Protein AF-V5GX76-F1 (afdb_monomer_lite)

InterPro domains:
  IPR058757 UFSP2, N-terminal MPN-like domain [PF26560] (1-102)

Organism: Anoplophora glabripennis (NCBI:txid217634)

Structure (mmCIF, N/CA/C/O backbone):
data_AF-V5GX76-F1
#
_entry.id   AF-V5GX76-F1
#
loop_
_atom_site.group_PDB
_atom_site.id
_atom_site.type_symbol
_atom_site.label_atom_id
_atom_site.label_alt_id
_atom_site.label_comp_id
_atom_site.label_asym_id
_atom_site.label_entity_id
_atom_site.label_seq_id
_atom_site.pdbx_PDB_ins_code
_atom_site.Cartn_x
_atom_site.Cartn_y
_atom_site.Cartn_z
_atom_site.occupancy
_atom_site.B_iso_or_equiv
_atom_site.auth_seq_id
_atom_site.auth_comp_id
_atom_site.auth_asym_id
_atom_site.auth_atom_id
_atom_site.pdbx_PDB_model_num
ATOM 1 N N . GLY A 1 1 ? 0.545 7.208 14.015 1.00 92.25 1 GLY A N 1
ATOM 2 C CA . GLY A 1 1 ? 1.221 6.281 13.096 1.00 92.25 1 GLY A CA 1
ATOM 3 C C . GLY A 1 1 ? 0.433 6.176 11.812 1.00 92.25 1 GLY A C 1
ATOM 4 O O . GLY A 1 1 ? -0.756 6.485 11.813 1.00 92.25 1 GLY A O 1
ATOM 5 N N . LYS A 1 2 ? 1.071 5.732 10.731 1.00 93.62 2 LYS A N 1
ATOM 6 C CA . LYS A 1 2 ? 0.472 5.577 9.399 1.00 93.62 2 LYS A CA 1
ATOM 7 C C . LYS A 1 2 ? 0.191 4.113 9.073 1.00 93.62 2 LYS A C 1
ATOM 9 O O . LYS A 1 2 ? 0.958 3.240 9.481 1.00 93.62 2 LYS A O 1
ATOM 14 N N . LEU A 1 3 ? -0.878 3.872 8.328 1.00 94.94 3 LEU A N 1
ATOM 15 C CA . LEU A 1 3 ? -1.250 2.576 7.772 1.00 94.94 3 LEU A CA 1
ATOM 16 C C . LEU A 1 3 ? -1.004 2.582 6.271 1.00 94.94 3 LEU A C 1
ATOM 18 O O . LEU A 1 3 ? -1.329 3.559 5.596 1.00 94.94 3 LEU A O 1
ATOM 22 N N . TYR A 1 4 ? -0.445 1.484 5.779 1.00 93.56 4 TYR A N 1
ATOM 23 C CA . TYR A 1 4 ? -0.220 1.261 4.362 1.00 93.56 4 TYR A CA 1
ATOM 24 C C . TYR A 1 4 ? -0.923 -0.011 3.920 1.00 93.56 4 TYR A C 1
ATOM 26 O O . TYR A 1 4 ? -0.853 -1.039 4.603 1.00 93.56 4 TYR A O 1
ATOM 34 N N . GLY A 1 5 ? -1.609 0.056 2.790 1.00 92.00 5 GLY A N 1
ATOM 35 C CA . GLY A 1 5 ? -2.419 -1.046 2.302 1.00 92.00 5 GLY A CA 1
ATOM 36 C C . GLY A 1 5 ? -2.992 -0.780 0.923 1.00 92.00 5 GLY A C 1
ATOM 37 O O . GLY A 1 5 ? -2.736 0.263 0.331 1.00 92.00 5 GLY A O 1
ATOM 38 N N . SER A 1 6 ? -3.782 -1.728 0.442 1.00 89.25 6 SER A N 1
ATOM 39 C CA . SER A 1 6 ? -4.485 -1.637 -0.834 1.00 89.25 6 SER A CA 1
ATOM 40 C C . SER A 1 6 ? -5.992 -1.758 -0.627 1.00 89.25 6 SER A C 1
ATOM 42 O O . SER A 1 6 ? -6.461 -2.317 0.373 1.00 89.25 6 SER A O 1
ATOM 44 N N . PHE A 1 7 ? -6.755 -1.212 -1.570 1.00 86.75 7 PHE A N 1
ATOM 45 C CA . PHE A 1 7 ? -8.202 -1.369 -1.633 1.00 86.75 7 PHE A CA 1
ATOM 46 C C . PHE A 1 7 ? -8.572 -2.114 -2.909 1.00 86.75 7 PHE A C 1
ATOM 48 O O . PHE A 1 7 ? -8.297 -1.639 -4.009 1.00 86.75 7 PHE A O 1
ATOM 55 N N . PHE A 1 8 ? -9.193 -3.278 -2.763 1.00 82.69 8 PHE A N 1
ATOM 56 C CA . PHE A 1 8 ? -9.611 -4.107 -3.888 1.00 82.69 8 PHE A CA 1
ATOM 57 C C . PHE A 1 8 ? -10.926 -4.809 -3.551 1.00 82.69 8 PHE A C 1
ATOM 59 O O . PHE A 1 8 ? -11.096 -5.280 -2.430 1.00 82.69 8 PHE A O 1
ATOM 66 N N . GLU A 1 9 ? -11.872 -4.837 -4.494 1.00 82.75 9 GLU A N 1
ATOM 67 C CA . GLU A 1 9 ? -13.189 -5.484 -4.334 1.00 82.75 9 GLU A CA 1
ATOM 68 C C . GLU A 1 9 ? -13.880 -5.178 -2.988 1.00 82.75 9 GLU A C 1
ATOM 70 O O . GLU A 1 9 ? -14.333 -6.065 -2.265 1.00 82.75 9 GLU A O 1
ATOM 75 N N . ASN A 1 10 ? -13.952 -3.892 -2.627 1.00 80.00 10 ASN A N 1
ATOM 76 C CA . ASN A 1 10 ? -14.539 -3.406 -1.370 1.00 80.00 10 ASN A CA 1
ATOM 77 C C . ASN A 1 10 ? -13.852 -3.895 -0.084 1.00 80.00 10 ASN A C 1
ATOM 79 O O . ASN A 1 10 ? -14.402 -3.739 1.008 1.00 80.00 10 ASN A O 1
ATOM 83 N N . THR A 1 11 ? -12.643 -4.435 -0.194 1.00 84.50 11 THR A N 1
ATOM 84 C CA . THR A 1 11 ? -11.846 -4.905 0.935 1.00 84.50 11 THR A CA 1
ATOM 85 C C . THR A 1 11 ? -10.591 -4.057 1.070 1.00 84.50 11 THR A C 1
ATOM 87 O O . THR A 1 11 ? -9.839 -3.865 0.115 1.00 84.50 11 THR A O 1
ATOM 90 N N . TYR A 1 12 ? -10.359 -3.549 2.280 1.00 88.75 12 TYR A N 1
ATOM 91 C CA . TYR A 1 12 ? -9.086 -2.942 2.643 1.00 88.75 12 TYR A CA 1
ATOM 92 C C . TYR A 1 12 ? -8.147 -3.995 3.211 1.00 88.75 12 TYR A C 1
ATOM 94 O O . TYR A 1 12 ? -8.434 -4.592 4.252 1.00 88.75 12 TYR A O 1
ATOM 102 N N . THR A 1 13 ? -6.988 -4.146 2.582 1.00 89.94 13 THR A N 1
ATOM 103 C CA . THR A 1 13 ? -5.917 -5.006 3.080 1.00 89.94 13 THR A CA 1
ATOM 104 C C . THR A 1 13 ? -4.803 -4.130 3.624 1.00 89.94 13 THR A C 1
ATOM 106 O O . THR A 1 13 ? -4.076 -3.484 2.873 1.00 89.94 13 THR A O 1
ATOM 109 N N . VAL A 1 14 ? -4.666 -4.093 4.950 1.00 91.75 14 VAL A N 1
ATOM 110 C CA . VAL A 1 14 ? -3.577 -3.373 5.622 1.00 91.75 14 VAL A CA 1
ATOM 111 C C . VAL A 1 14 ? -2.346 -4.273 5.662 1.00 91.75 14 VAL A C 1
ATOM 113 O O . VAL A 1 14 ? -2.369 -5.332 6.284 1.00 91.75 14 VAL A O 1
ATOM 116 N N . LEU A 1 15 ? -1.267 -3.837 5.016 1.00 90.12 15 LEU A N 1
ATOM 117 C CA . LEU A 1 15 ? -0.027 -4.604 4.851 1.00 90.12 15 LEU A CA 1
ATOM 118 C C . LEU A 1 15 ? 1.129 -4.046 5.685 1.00 90.12 15 LEU A C 1
ATOM 120 O O . LEU A 1 15 ? 2.123 -4.734 5.911 1.00 90.12 15 LEU A O 1
ATOM 124 N N . GLY A 1 16 ? 1.019 -2.796 6.134 1.00 90.19 16 GLY A N 1
ATOM 125 C CA . GLY A 1 16 ? 2.117 -2.104 6.786 1.00 90.19 16 GLY A CA 1
ATOM 126 C C . GLY A 1 16 ? 1.672 -1.088 7.825 1.00 90.19 16 GLY A C 1
ATOM 127 O O . GLY A 1 16 ? 0.667 -0.393 7.668 1.00 90.19 16 GLY A O 1
AT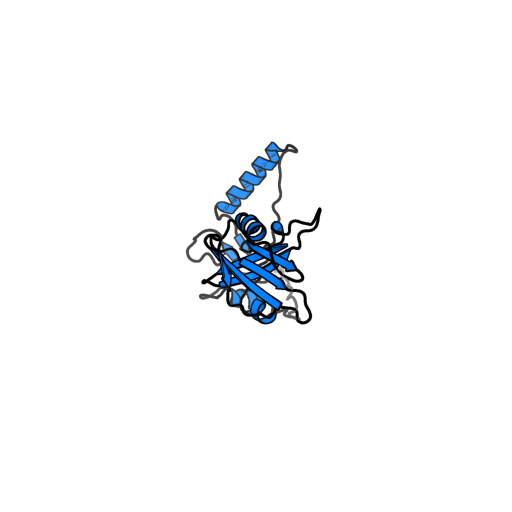OM 128 N N . LEU A 1 17 ? 2.474 -0.971 8.882 1.00 92.00 17 LEU A N 1
ATOM 129 C CA . LEU A 1 17 ? 2.345 0.052 9.913 1.00 92.00 17 LEU A CA 1
ATOM 130 C C . LEU A 1 17 ? 3.656 0.829 10.013 1.00 92.00 17 LEU A C 1
ATOM 132 O O . LEU A 1 17 ? 4.735 0.242 10.080 1.00 92.00 17 LEU A O 1
ATOM 136 N N . GLN A 1 18 ? 3.563 2.153 10.080 1.00 91.56 18 GLN A N 1
ATOM 137 C CA . GLN A 1 18 ? 4.701 3.022 10.365 1.00 91.56 18 GLN A CA 1
ATOM 138 C C . GLN A 1 18 ? 4.420 3.851 11.614 1.00 91.56 18 GLN A C 1
ATOM 140 O O . GLN A 1 18 ? 3.517 4.690 11.640 1.00 91.56 18 GLN A O 1
ATOM 145 N N . VAL A 1 19 ? 5.218 3.635 12.655 1.00 90.38 19 VAL A N 1
ATOM 146 C CA . VAL A 1 19 ? 5.217 4.502 13.835 1.00 90.38 19 VAL A CA 1
ATOM 147 C C . VAL A 1 19 ? 5.851 5.841 13.454 1.00 90.38 19 VAL A C 1
ATOM 149 O O . VAL A 1 19 ? 6.866 5.878 12.758 1.00 90.38 19 VAL A O 1
ATOM 152 N N . ASP A 1 20 ? 5.249 6.941 13.902 1.00 85.00 20 ASP A N 1
ATOM 153 C CA . ASP A 1 20 ? 5.818 8.271 13.703 1.00 85.00 20 ASP A CA 1
ATOM 154 C C . ASP A 1 20 ? 7.018 8.430 14.648 1.00 85.00 20 ASP A C 1
ATOM 156 O O . ASP A 1 20 ? 6.853 8.529 15.862 1.00 85.00 20 ASP A O 1
ATOM 160 N N . ILE A 1 21 ? 8.228 8.398 14.090 1.00 82.69 21 ILE A N 1
ATOM 161 C CA . ILE A 1 21 ? 9.496 8.574 14.809 1.00 82.69 21 ILE A CA 1
ATOM 162 C C . ILE A 1 21 ? 10.172 9.824 14.240 1.00 82.69 21 ILE A C 1
ATOM 164 O O . ILE A 1 21 ? 10.216 9.997 13.019 1.00 82.69 21 ILE A O 1
ATOM 168 N N . GLU A 1 22 ? 10.699 10.700 15.100 1.00 77.31 22 GLU A N 1
ATOM 169 C CA . GLU A 1 22 ? 11.500 11.849 14.658 1.00 77.31 22 GLU A CA 1
ATOM 170 C C . GLU A 1 22 ? 12.695 11.366 13.822 1.00 77.31 22 GLU A C 1
ATOM 172 O O . GLU A 1 22 ? 13.438 10.480 14.239 1.00 77.31 22 GLU A O 1
ATOM 177 N N . ASN A 1 23 ? 12.870 11.930 12.622 1.00 74.56 23 ASN A N 1
ATOM 178 C CA . ASN A 1 23 ? 13.850 11.478 11.619 1.00 74.56 23 ASN A CA 1
ATOM 179 C C . ASN A 1 23 ? 13.662 10.024 11.131 1.00 74.56 23 ASN A C 1
ATOM 181 O O . ASN A 1 23 ? 14.599 9.411 10.619 1.00 74.56 23 ASN A O 1
ATOM 185 N N . GLY A 1 24 ? 12.460 9.460 11.274 1.00 70.00 24 GLY A N 1
ATOM 186 C CA . GLY A 1 24 ? 12.126 8.137 10.757 1.00 70.00 24 GLY A CA 1
ATOM 187 C C . GLY A 1 24 ? 12.177 8.061 9.227 1.00 70.00 24 GLY A C 1
ATOM 188 O O . GLY A 1 24 ? 11.919 9.035 8.518 1.00 70.00 24 GLY A O 1
ATOM 189 N N . ILE A 1 25 ? 12.484 6.871 8.709 1.00 76.31 25 ILE A N 1
ATOM 190 C CA . ILE A 1 25 ? 12.489 6.602 7.267 1.00 76.31 25 ILE A CA 1
ATOM 191 C C . ILE A 1 25 ? 11.048 6.667 6.750 1.00 76.31 25 ILE A C 1
ATOM 193 O O . ILE A 1 25 ? 10.147 6.041 7.312 1.00 76.31 25 ILE A O 1
ATOM 197 N N . ASN A 1 26 ? 10.819 7.412 5.667 1.00 77.31 26 AS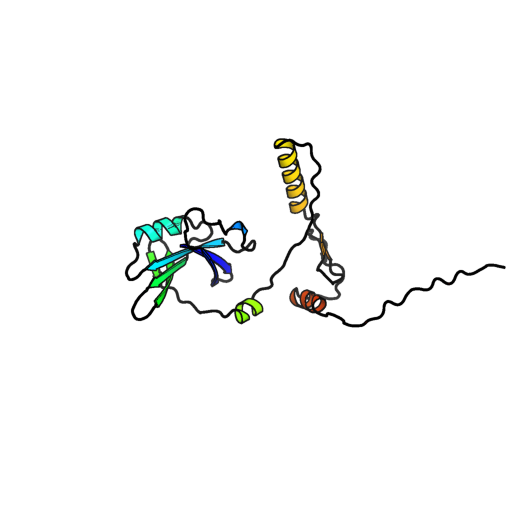N A N 1
ATOM 198 C CA . ASN A 1 26 ? 9.534 7.386 4.978 1.00 77.31 26 ASN A CA 1
ATOM 199 C C . ASN A 1 26 ? 9.405 6.069 4.202 1.00 77.31 26 ASN A C 1
ATOM 201 O O . ASN A 1 26 ? 10.106 5.868 3.212 1.00 77.31 26 ASN A O 1
ATOM 205 N N . LEU A 1 27 ? 8.522 5.179 4.664 1.00 79.56 27 LEU A N 1
ATOM 206 C CA . LEU A 1 27 ? 8.351 3.853 4.073 1.00 79.56 27 LEU A CA 1
ATOM 207 C C . LEU A 1 27 ? 7.514 3.859 2.792 1.00 79.56 27 LEU A C 1
ATOM 209 O O . LEU A 1 27 ? 7.453 2.823 2.141 1.00 79.56 27 LEU A O 1
ATOM 213 N N . VAL A 1 28 ? 6.908 4.987 2.398 1.00 75.88 28 VAL A N 1
ATOM 214 C CA . VAL A 1 28 ? 6.015 5.040 1.224 1.00 75.88 28 VAL A CA 1
ATOM 215 C C . VAL A 1 28 ? 6.686 4.516 -0.052 1.00 75.88 28 VAL A C 1
ATOM 217 O O . VAL A 1 28 ? 6.063 3.811 -0.829 1.00 75.88 28 VAL A O 1
ATOM 220 N N . TYR A 1 29 ? 7.987 4.768 -0.228 1.00 77.88 29 TYR A N 1
ATOM 221 C CA . TYR A 1 29 ? 8.748 4.315 -1.400 1.00 77.88 29 TYR A CA 1
ATOM 222 C C . TYR A 1 29 ? 9.313 2.894 -1.269 1.00 77.88 29 TYR A C 1
ATOM 224 O O . TYR A 1 29 ? 9.957 2.398 -2.191 1.00 77.88 29 TYR A O 1
ATOM 232 N N . SER A 1 30 ? 9.118 2.255 -0.115 1.00 83.31 30 SER A N 1
ATOM 233 C CA . SER A 1 30 ? 9.545 0.879 0.149 1.00 83.31 30 SER A CA 1
ATOM 234 C C . SER A 1 30 ? 8.439 -0.135 -0.132 1.00 83.31 30 SER A C 1
ATOM 236 O O . SER A 1 30 ? 8.717 -1.335 -0.158 1.00 83.31 30 SER A O 1
ATOM 238 N N . TYR A 1 31 ? 7.199 0.326 -0.308 1.00 84.62 31 TYR A N 1
ATOM 239 C CA . TYR A 1 31 ? 6.062 -0.534 -0.592 1.00 84.62 31 TYR A CA 1
ATOM 240 C C . TYR A 1 31 ? 5.870 -0.769 -2.103 1.00 84.62 31 TYR A C 1
ATOM 242 O O . TYR A 1 31 ? 6.368 0.006 -2.924 1.00 84.62 31 TYR A O 1
ATOM 250 N N . PRO A 1 32 ? 5.177 -1.858 -2.493 1.00 82.31 32 PRO A N 1
ATOM 251 C CA . PRO A 1 32 ? 4.763 -2.088 -3.876 1.00 82.31 32 PRO A CA 1
ATOM 252 C C . PRO A 1 32 ? 3.890 -0.953 -4.436 1.00 82.31 32 PRO A C 1
ATOM 254 O O . PRO A 1 32 ? 3.275 -0.211 -3.681 1.00 82.31 32 PRO A O 1
ATOM 257 N N . ALA A 1 33 ? 3.788 -0.869 -5.766 1.00 76.94 33 ALA A N 1
ATOM 258 C CA . ALA A 1 33 ? 3.134 0.235 -6.482 1.00 76.94 33 ALA A CA 1
ATOM 259 C C . ALA A 1 33 ? 1.628 0.434 -6.191 1.00 76.94 33 ALA A C 1
ATOM 261 O O . ALA A 1 33 ? 1.105 1.485 -6.528 1.00 76.94 33 ALA A O 1
ATOM 262 N N . GLU A 1 34 ? 0.965 -0.545 -5.570 1.00 82.19 34 GLU A N 1
ATOM 263 C CA . GLU A 1 34 ? -0.474 -0.535 -5.232 1.00 82.19 34 GLU A CA 1
ATOM 264 C C . GLU A 1 34 ? -0.725 -0.406 -3.718 1.00 82.19 34 GLU A C 1
ATOM 266 O O . GLU A 1 34 ? -1.822 -0.662 -3.221 1.00 82.19 34 GLU A O 1
ATOM 271 N N . VAL A 1 35 ? 0.329 -0.132 -2.947 1.00 88.81 35 VAL A N 1
ATOM 272 C CA . VAL A 1 35 ? 0.255 -0.039 -1.493 1.00 88.81 35 VAL A CA 1
ATOM 273 C C . VAL A 1 35 ? 0.435 1.413 -1.094 1.00 88.81 35 VAL A C 1
ATOM 275 O O . VAL A 1 35 ? 1.539 1.958 -1.099 1.00 88.81 35 VAL A O 1
ATOM 278 N N . ASP A 1 36 ? -0.676 2.010 -0.695 1.00 90.88 36 ASP A N 1
ATOM 279 C CA . ASP A 1 36 ? -0.788 3.431 -0.431 1.00 90.88 36 ASP A CA 1
ATOM 280 C C . ASP A 1 36 ? -0.986 3.725 1.048 1.00 90.88 36 ASP A C 1
ATOM 282 O O . ASP A 1 36 ? -1.402 2.876 1.839 1.00 90.88 36 ASP A O 1
ATOM 286 N N . PHE A 1 37 ? -0.712 4.973 1.427 1.00 92.31 37 PHE A N 1
ATOM 287 C CA . PHE A 1 37 ? -1.095 5.492 2.733 1.00 92.31 37 PHE A CA 1
ATOM 288 C C . PHE A 1 37 ? -2.625 5.539 2.829 1.00 92.31 37 PHE A C 1
ATOM 290 O O . PHE A 1 37 ? -3.245 6.435 2.268 1.00 92.31 37 PHE A O 1
ATOM 297 N N . CYS A 1 38 ? -3.228 4.581 3.534 1.00 93.81 38 CYS A N 1
ATOM 298 C CA . CYS A 1 38 ? -4.677 4.340 3.522 1.00 93.81 38 CYS A CA 1
ATOM 299 C C . CYS A 1 38 ? -5.381 4.678 4.846 1.00 93.81 38 CYS A C 1
ATOM 301 O O . CYS A 1 38 ? -6.596 4.519 4.982 1.00 93.81 38 CYS A O 1
ATOM 303 N N . GLY A 1 39 ? -4.632 5.119 5.855 1.00 95.19 39 GLY A N 1
ATOM 304 C CA . GLY A 1 39 ? -5.200 5.361 7.170 1.00 95.19 39 GLY A CA 1
ATOM 305 C C . GLY A 1 39 ? -4.167 5.647 8.241 1.00 95.19 39 GLY A C 1
ATOM 306 O O . GLY A 1 39 ? -2.966 5.693 7.992 1.00 95.19 39 GLY A O 1
ATOM 307 N N . VAL A 1 40 ? -4.627 5.804 9.473 1.00 95.75 40 VAL A N 1
ATOM 308 C CA . VAL A 1 40 ? -3.771 6.077 10.628 1.00 95.75 40 VAL A CA 1
ATOM 309 C C . VAL A 1 40 ? -4.054 5.101 11.753 1.00 95.75 40 VAL A C 1
ATOM 311 O O . VAL A 1 40 ? -5.121 4.497 11.844 1.00 95.75 40 VAL A O 1
ATOM 314 N N . PHE A 1 41 ? -3.089 4.965 12.650 1.00 95.56 41 PHE A N 1
ATOM 315 C CA . PHE A 1 41 ? -3.298 4.242 13.891 1.00 95.56 41 PHE A CA 1
ATOM 316 C C . PHE A 1 41 ? -2.790 5.021 15.093 1.00 95.56 41 PHE A C 1
ATOM 318 O O . PHE A 1 41 ? -1.836 5.810 15.004 1.00 95.56 41 PHE A O 1
ATOM 325 N N . GLN A 1 42 ? -3.422 4.748 16.228 1.00 94.69 42 GLN A N 1
ATOM 326 C CA . GLN A 1 42 ? -3.022 5.252 17.530 1.00 94.69 42 GLN A CA 1
ATOM 327 C C . GLN A 1 42 ? -2.964 4.103 18.534 1.00 94.69 42 GLN A C 1
ATOM 329 O O . GLN A 1 42 ? -3.841 3.243 18.571 1.00 94.69 42 GLN A O 1
ATOM 334 N N . ILE A 1 43 ? -1.921 4.135 19.358 1.00 92.88 43 ILE A N 1
ATOM 335 C CA . ILE A 1 43 ? -1.745 3.267 20.518 1.00 92.88 43 ILE A CA 1
ATOM 336 C C . ILE A 1 43 ? -1.866 4.161 21.755 1.00 92.88 43 ILE A C 1
ATOM 338 O O . ILE A 1 43 ? -1.175 5.178 21.831 1.00 92.88 43 ILE A O 1
ATOM 342 N N . SER A 1 44 ? -2.759 3.836 22.689 1.00 91.25 44 SER A N 1
ATOM 343 C CA . SER A 1 44 ? -2.963 4.605 23.928 1.00 91.25 44 SER A CA 1
ATOM 344 C C . SER A 1 44 ? -3.633 3.743 24.994 1.00 91.25 44 SER A C 1
ATOM 346 O O . SER A 1 44 ? -4.278 2.756 24.675 1.00 91.25 44 SER A O 1
ATOM 348 N N . ASP A 1 45 ? -3.487 4.121 26.257 1.00 87.56 45 ASP A N 1
ATOM 349 C CA . ASP A 1 45 ? -4.097 3.517 27.444 1.00 87.56 45 ASP A CA 1
ATOM 350 C C . ASP A 1 45 ? -5.549 3.955 27.724 1.00 87.56 45 ASP A C 1
ATOM 352 O O . ASP A 1 45 ? -6.071 3.718 28.813 1.00 87.56 45 ASP A O 1
ATOM 356 N N . GLY A 1 46 ? -6.220 4.613 26.772 1.00 83.06 46 GLY A N 1
ATOM 357 C CA . GLY A 1 46 ? -7.585 5.086 26.994 1.00 83.06 46 GLY A CA 1
ATOM 358 C C . GLY A 1 46 ? -8.276 5.662 25.764 1.00 83.06 46 GLY A C 1
ATOM 359 O O . GLY A 1 46 ? -8.571 4.954 24.812 1.00 83.06 46 GLY A O 1
ATOM 360 N N . THR A 1 47 ? -8.620 6.950 25.806 1.00 85.62 47 THR A N 1
ATOM 361 C CA . THR A 1 47 ? -9.361 7.613 24.718 1.00 85.62 47 THR A CA 1
ATOM 362 C C . THR A 1 47 ? -8.423 8.177 23.653 1.00 85.62 47 THR A C 1
ATOM 364 O O . THR A 1 47 ? -7.246 8.434 23.902 1.00 85.62 47 THR A O 1
ATOM 367 N N . PHE A 1 48 ? -8.947 8.400 22.452 1.00 88.44 48 PHE A N 1
ATOM 368 C CA . PHE A 1 48 ? -8.251 9.127 21.396 1.00 88.44 48 PHE A CA 1
ATOM 369 C C . PHE A 1 48 ? -8.898 10.497 21.175 1.00 88.44 48 PHE A C 1
ATOM 371 O O . PHE A 1 48 ? -10.102 10.678 21.359 1.00 88.44 48 PHE A O 1
ATOM 378 N N . ASP A 1 49 ? -8.087 11.469 20.763 1.00 89.31 49 ASP A N 1
ATOM 379 C CA . ASP A 1 49 ? -8.572 12.795 20.389 1.00 89.31 49 ASP A CA 1
ATOM 380 C C . ASP A 1 49 ? -9.166 12.730 18.980 1.00 89.31 49 ASP A C 1
ATOM 382 O O . ASP A 1 49 ? -8.440 12.657 17.986 1.00 89.31 49 ASP A O 1
ATOM 386 N N . HIS A 1 50 ? -10.496 12.770 18.907 1.00 88.69 50 HIS A N 1
ATOM 387 C CA . HIS A 1 50 ? -11.234 12.715 17.651 1.00 88.69 50 HIS A CA 1
ATOM 388 C C . HIS A 1 50 ? -10.742 13.760 16.647 1.00 88.69 50 HIS A C 1
ATOM 390 O O . HIS A 1 50 ? -10.544 13.433 15.482 1.00 88.69 50 HIS A O 1
ATOM 396 N N . LYS A 1 51 ? -10.502 15.004 17.077 1.00 88.56 51 LYS A N 1
ATOM 397 C CA . LYS A 1 51 ? -10.094 16.079 16.167 1.00 88.56 51 LYS A CA 1
ATOM 398 C C . LYS A 1 51 ? -8.721 15.786 15.571 1.00 88.56 51 LYS A C 1
ATOM 400 O O . LYS A 1 51 ? -8.539 15.899 14.362 1.00 88.56 51 LYS A O 1
ATOM 405 N N . LYS A 1 52 ? -7.780 15.339 16.402 1.00 89.94 52 LYS A N 1
ATOM 406 C CA . LYS A 1 52 ? -6.429 14.975 15.958 1.00 89.94 52 LYS A CA 1
ATOM 407 C C . LYS A 1 52 ? -6.434 13.789 14.989 1.00 89.94 52 LYS A C 1
ATOM 409 O O . LYS A 1 52 ? -5.648 13.776 14.039 1.00 89.94 52 LYS A O 1
ATOM 414 N N . ILE A 1 53 ? -7.301 12.799 15.219 1.00 91.44 53 ILE A N 1
ATOM 415 C CA . ILE A 1 53 ? -7.477 11.669 14.299 1.00 91.44 53 ILE A CA 1
ATOM 416 C C . ILE A 1 53 ? -8.028 12.161 12.963 1.00 91.44 53 ILE A C 1
ATOM 418 O O . ILE A 1 53 ? -7.402 11.892 11.940 1.00 91.44 53 ILE A O 1
ATOM 422 N N . THR A 1 54 ? -9.114 12.938 12.976 1.00 88.56 54 THR A N 1
ATOM 423 C CA . THR A 1 54 ? -9.728 13.516 11.772 1.00 88.56 54 THR A CA 1
ATOM 424 C C . THR A 1 54 ? -8.726 14.351 10.961 1.00 88.56 54 THR A C 1
ATOM 426 O O . THR A 1 54 ? -8.551 14.136 9.766 1.00 88.56 54 THR A O 1
ATOM 429 N N . GLU A 1 55 ? -7.959 15.229 11.612 1.00 90.56 55 GLU A N 1
ATOM 430 C CA . GLU A 1 55 ? -6.891 16.009 10.963 1.00 90.56 55 GLU A CA 1
ATOM 431 C C . GLU A 1 55 ? -5.775 15.136 10.367 1.00 90.56 55 GLU A C 1
ATOM 433 O O . GLU A 1 55 ? -5.150 15.504 9.371 1.00 90.56 55 GLU A O 1
ATOM 438 N N . SER A 1 56 ? -5.488 13.987 10.983 1.00 90.75 56 SER A N 1
ATOM 439 C CA . SER A 1 56 ? -4.451 13.073 10.500 1.00 90.75 56 SER A CA 1
ATOM 440 C C . SER A 1 56 ? -4.924 12.251 9.305 1.00 90.75 56 SER A C 1
ATOM 442 O O . SER A 1 56 ? -4.136 12.041 8.384 1.00 90.75 56 SER A O 1
ATOM 444 N N . VAL A 1 57 ? -6.188 11.815 9.297 1.00 91.69 57 VAL A N 1
ATOM 445 C CA . VAL A 1 57 ? -6.763 11.077 8.164 1.00 91.69 57 VAL A CA 1
ATOM 446 C C . VAL A 1 57 ? -7.056 11.968 6.962 1.00 91.69 57 VAL A C 1
ATOM 448 O O . VAL A 1 57 ? -6.988 11.474 5.851 1.00 91.69 57 VAL A O 1
ATOM 451 N N . HIS A 1 58 ? -7.250 13.280 7.132 1.00 89.00 58 HIS A N 1
ATOM 452 C CA . HIS A 1 58 ? -7.334 14.224 6.003 1.00 89.00 58 HIS A CA 1
ATOM 453 C C . HIS A 1 58 ? -6.054 14.325 5.160 1.00 89.00 58 HIS A C 1
ATOM 455 O O . HIS A 1 58 ? -6.040 15.011 4.146 1.00 89.00 58 HIS A O 1
ATOM 461 N N . LYS A 1 59 ? -4.966 13.673 5.580 1.00 89.06 59 LYS A N 1
ATOM 462 C CA . LYS A 1 59 ? -3.734 13.538 4.791 1.00 89.06 59 LYS A CA 1
ATOM 463 C C . LYS A 1 59 ? -3.747 12.296 3.887 1.00 89.06 59 LYS A C 1
ATOM 465 O O . LYS A 1 59 ? -2.745 12.031 3.229 1.00 89.06 59 LYS A O 1
ATOM 470 N N . VAL A 1 60 ? -4.794 11.474 3.968 1.00 91.06 60 VAL A N 1
ATOM 471 C CA . VAL A 1 60 ? -4.994 10.277 3.146 1.00 91.06 60 VAL A CA 1
ATOM 472 C C . VAL A 1 60 ? -5.736 10.707 1.888 1.00 91.06 60 VAL A C 1
ATOM 474 O O . VAL A 1 60 ? -6.917 11.024 1.952 1.00 91.06 60 VAL A O 1
ATOM 477 N N . ASP A 1 61 ? -5.039 10.699 0.753 1.00 85.56 61 ASP A N 1
ATOM 478 C CA . ASP A 1 61 ? -5.581 11.210 -0.516 1.00 85.56 61 ASP A CA 1
ATOM 479 C C . ASP A 1 61 ? -6.151 10.105 -1.424 1.00 85.56 61 ASP A C 1
ATOM 481 O O . ASP A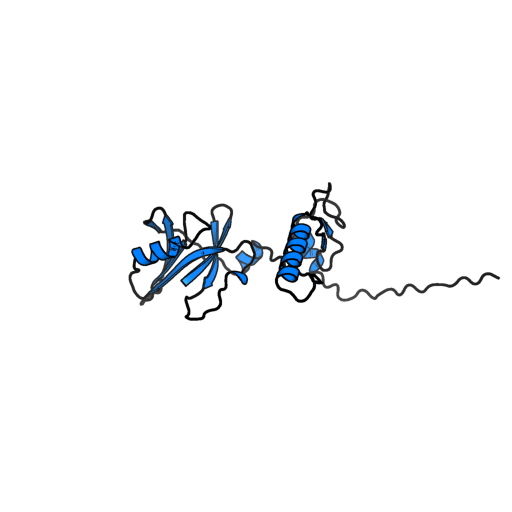 1 61 ? -6.739 10.386 -2.464 1.00 85.56 61 ASP A O 1
ATOM 485 N N . VAL A 1 62 ? -5.960 8.834 -1.057 1.00 84.06 62 VAL A N 1
ATOM 486 C CA . VAL A 1 62 ? -6.296 7.677 -1.909 1.00 84.06 62 VAL A CA 1
ATOM 487 C C . VAL A 1 62 ? -7.707 7.129 -1.688 1.00 84.06 62 VAL A C 1
ATOM 489 O O . VAL A 1 62 ? -8.144 6.244 -2.418 1.00 84.06 62 VAL A O 1
ATOM 492 N N . THR A 1 63 ? -8.423 7.608 -0.668 1.00 85.50 63 THR A N 1
ATOM 493 C CA . THR A 1 63 ? -9.782 7.155 -0.347 1.00 85.50 63 THR A CA 1
ATOM 494 C C . THR A 1 63 ? -10.583 8.214 0.405 1.00 85.50 63 THR A C 1
ATOM 496 O O . THR A 1 63 ? -10.042 8.918 1.254 1.00 85.50 63 THR A O 1
ATOM 499 N N . ASP A 1 64 ? -11.893 8.244 0.157 1.00 87.19 64 ASP A N 1
ATOM 500 C CA . ASP A 1 64 ? -12.866 9.040 0.915 1.00 87.19 64 ASP A CA 1
ATOM 501 C C . ASP A 1 64 ? -13.178 8.452 2.304 1.00 87.19 64 ASP A C 1
ATOM 503 O O . ASP A 1 64 ? -13.741 9.140 3.155 1.00 87.19 64 ASP A O 1
ATOM 507 N N . ASN A 1 65 ? -12.805 7.187 2.548 1.00 90.94 65 ASN A N 1
ATOM 508 C CA . ASN A 1 65 ? -13.062 6.472 3.802 1.00 90.94 65 ASN A CA 1
ATOM 509 C C . ASN A 1 65 ? -11.757 5.935 4.428 1.00 90.94 65 ASN A C 1
ATOM 511 O O . ASN A 1 65 ? -11.533 4.719 4.433 1.00 90.94 65 ASN A O 1
ATOM 515 N N . PRO A 1 66 ? -10.859 6.797 4.940 1.00 94.50 66 PRO A N 1
ATOM 516 C CA . PRO A 1 66 ? -9.614 6.351 5.550 1.00 94.50 66 PRO A CA 1
ATOM 517 C C . PRO A 1 66 ? -9.828 5.428 6.750 1.00 94.50 66 PRO A C 1
ATOM 519 O O . PRO A 1 66 ? -10.770 5.582 7.535 1.00 94.50 66 PRO A O 1
ATOM 522 N N . ILE A 1 67 ? -8.888 4.507 6.947 1.00 95.62 67 ILE A N 1
ATOM 523 C CA . ILE A 1 67 ? -8.926 3.569 8.070 1.00 95.62 67 ILE A CA 1
ATOM 524 C C . ILE A 1 67 ? -8.351 4.231 9.324 1.00 95.62 67 ILE A C 1
ATOM 526 O O . ILE A 1 67 ? -7.290 4.857 9.293 1.00 95.62 67 ILE A O 1
ATOM 530 N N . PHE A 1 68 ? -9.005 4.022 10.461 1.00 96.31 68 PHE A N 1
ATOM 531 C CA . PHE A 1 68 ? -8.461 4.322 11.776 1.00 96.31 68 PHE A CA 1
ATOM 532 C C . PHE A 1 68 ? -8.395 3.063 12.645 1.00 96.31 68 PHE A C 1
ATOM 534 O O . PHE A 1 68 ? -9.422 2.517 13.059 1.00 96.31 68 PHE A O 1
ATOM 541 N N . ILE A 1 69 ? -7.174 2.626 12.961 1.00 96.00 69 ILE A N 1
ATOM 542 C CA . ILE A 1 69 ? -6.936 1.538 13.916 1.00 96.00 69 ILE A CA 1
ATOM 543 C C . ILE A 1 69 ? -6.597 2.128 15.284 1.00 96.00 69 ILE A C 1
ATOM 545 O O . ILE A 1 69 ? -5.611 2.850 15.445 1.00 96.00 69 ILE A O 1
ATOM 549 N N . PHE A 1 70 ? -7.385 1.769 16.291 1.00 95.31 70 PHE A N 1
ATOM 550 C CA . PHE A 1 70 ? -7.109 2.119 17.675 1.00 95.31 70 PHE A CA 1
ATOM 551 C C . PHE A 1 70 ? -6.719 0.879 18.475 1.00 95.31 70 PHE A C 1
ATOM 553 O O . PHE A 1 70 ? -7.502 -0.071 18.583 1.00 95.31 70 PHE A O 1
ATOM 560 N N . TYR A 1 71 ? -5.502 0.904 19.015 1.00 94.12 71 TYR A N 1
ATOM 561 C CA . TYR A 1 71 ? -4.975 -0.109 19.920 1.00 94.12 71 TYR A CA 1
ATOM 562 C C . TYR A 1 71 ? -5.008 0.435 21.351 1.00 94.12 71 TYR A C 1
ATOM 564 O O . TYR A 1 71 ? -4.216 1.307 21.720 1.00 94.12 71 TYR A O 1
ATOM 572 N N . GLU A 1 72 ? -5.928 -0.094 22.146 1.00 94.06 72 GLU A N 1
ATOM 573 C CA . GLU A 1 72 ? -6.116 0.257 23.549 1.00 94.06 72 GLU A CA 1
ATOM 574 C C . GLU A 1 72 ? -5.216 -0.623 24.429 1.00 94.06 72 GLU A C 1
ATOM 576 O O . GLU A 1 72 ? -5.318 -1.855 24.408 1.00 94.06 72 GLU A O 1
ATOM 581 N N . LEU A 1 73 ? -4.317 0.014 25.181 1.00 92.12 73 LEU A N 1
ATOM 582 C CA . LEU A 1 73 ? -3.459 -0.613 26.183 1.00 92.12 73 LEU A CA 1
ATOM 583 C C . LEU A 1 73 ? -4.213 -0.700 27.512 1.00 92.12 73 LEU A C 1
ATOM 585 O O . LEU A 1 73 ? -4.716 0.297 28.017 1.00 92.12 73 LEU A O 1
ATOM 589 N N . GLY A 1 74 ? -4.261 -1.882 28.118 1.00 86.69 74 GLY A N 1
ATOM 590 C CA . GLY A 1 74 ? -4.956 -2.064 29.390 1.00 86.69 74 GLY A CA 1
ATOM 591 C C . GLY A 1 74 ? -4.674 -3.419 30.022 1.00 86.69 74 GLY A C 1
ATOM 592 O O . GLY A 1 74 ? -3.726 -4.109 29.652 1.00 86.69 74 GLY A O 1
ATOM 593 N N . SER A 1 75 ? -5.520 -3.829 30.971 1.00 82.38 75 SER A N 1
ATOM 594 C CA . SER A 1 75 ? -5.469 -5.187 31.539 1.00 82.38 75 SER A CA 1
ATOM 595 C C . SER A 1 75 ? -5.761 -6.265 30.488 1.00 82.38 75 SER A C 1
ATOM 597 O O . SER A 1 75 ? -5.249 -7.379 30.584 1.00 82.38 75 SER A O 1
ATOM 599 N N . GLN A 1 76 ? -6.548 -5.918 29.467 1.00 85.75 76 GLN A N 1
ATOM 600 C CA . GLN A 1 76 ? -6.701 -6.668 28.228 1.00 85.75 76 GLN A CA 1
ATOM 601 C C . GLN A 1 76 ? -6.519 -5.705 27.061 1.00 85.75 76 GLN A C 1
ATOM 603 O O . GLN A 1 76 ? -7.280 -4.751 26.916 1.00 85.75 76 GLN A O 1
ATOM 608 N N . ASN A 1 77 ? -5.507 -5.957 26.235 1.00 91.12 77 ASN A N 1
ATOM 609 C CA . ASN A 1 77 ? -5.282 -5.158 25.040 1.00 91.12 77 ASN A CA 1
ATOM 610 C C . ASN A 1 77 ? -6.422 -5.374 24.043 1.00 91.12 77 ASN A C 1
ATOM 612 O O . ASN A 1 77 ? -6.857 -6.510 23.828 1.00 91.12 77 ASN A O 1
ATOM 616 N N . LYS A 1 78 ? -6.875 -4.295 23.406 1.00 91.62 78 LYS A N 1
ATOM 617 C CA . LYS A 1 78 ? -7.994 -4.342 22.465 1.00 91.62 78 LYS A CA 1
ATOM 618 C C . LYS A 1 78 ? -7.674 -3.576 21.195 1.00 91.62 78 LYS A C 1
ATOM 620 O O . LYS A 1 78 ? -7.197 -2.449 21.235 1.00 91.62 78 LYS A O 1
ATOM 625 N N . ILE A 1 79 ? -8.005 -4.186 20.063 1.00 93.25 79 ILE A N 1
ATOM 626 C CA . ILE A 1 79 ? -7.934 -3.552 18.750 1.00 93.25 79 ILE A CA 1
ATOM 627 C C . ILE A 1 79 ? -9.349 -3.196 18.312 1.00 93.25 79 ILE A C 1
ATOM 629 O O . ILE A 1 79 ? -10.272 -4.010 18.400 1.00 93.25 79 ILE A O 1
ATOM 633 N N . SER A 1 80 ? -9.516 -1.976 17.820 1.00 94.00 80 SER A N 1
ATOM 634 C CA . SER A 1 80 ? -10.706 -1.564 17.087 1.00 94.00 80 SER A CA 1
ATOM 635 C C . SER A 1 80 ? -10.300 -0.979 15.745 1.00 94.00 80 SER A C 1
ATOM 637 O O . SER A 1 80 ? -9.359 -0.194 15.656 1.00 94.00 80 SER A O 1
ATOM 639 N N . VAL A 1 81 ? -11.010 -1.400 14.706 1.00 95.38 81 VAL A N 1
ATOM 640 C CA . VAL A 1 81 ? -10.846 -0.903 13.344 1.00 95.38 81 VAL A CA 1
ATOM 641 C C . VAL A 1 81 ? -12.068 -0.060 13.034 1.00 95.38 81 VAL A C 1
ATOM 643 O O . VAL A 1 81 ? -13.194 -0.457 13.338 1.00 95.38 81 VAL A O 1
ATOM 646 N N . ASN A 1 82 ? -11.842 1.120 12.480 1.00 95.19 82 ASN A N 1
ATOM 647 C CA . ASN A 1 82 ? -12.882 2.085 12.178 1.00 95.19 82 ASN A CA 1
ATOM 648 C C . ASN A 1 82 ? -12.639 2.673 10.787 1.00 95.19 82 ASN A C 1
ATOM 650 O O . ASN A 1 82 ? -11.494 2.755 10.344 1.00 95.19 82 ASN A O 1
ATOM 654 N N . LEU A 1 83 ? -13.707 3.103 10.129 1.00 94.06 83 LEU A N 1
ATOM 655 C CA . LEU A 1 83 ? -13.657 3.953 8.947 1.00 94.06 83 LEU A CA 1
ATOM 656 C C . LEU A 1 83 ? -13.975 5.381 9.373 1.00 94.06 83 LEU A C 1
ATOM 658 O O . LEU A 1 83 ? -14.863 5.600 10.201 1.00 94.06 83 LEU A O 1
ATOM 662 N N . VAL A 1 84 ? -13.246 6.345 8.823 1.00 93.81 84 VAL A N 1
ATOM 663 C CA . VAL A 1 84 ? -13.544 7.760 9.030 1.00 93.81 84 VAL A CA 1
ATOM 664 C C . VAL A 1 84 ? -14.270 8.283 7.801 1.00 93.81 84 VAL A C 1
ATOM 666 O O . VAL A 1 84 ? -13.667 8.406 6.745 1.00 93.81 84 VAL A O 1
ATOM 669 N N . THR A 1 85 ? -15.559 8.585 7.947 1.00 90.25 85 THR A N 1
ATOM 670 C CA . THR A 1 85 ? -16.429 9.029 6.848 1.00 90.25 85 THR A CA 1
ATOM 671 C C . THR A 1 85 ? -17.173 10.284 7.282 1.00 90.25 85 THR A C 1
ATOM 673 O O . THR A 1 85 ? -17.835 10.269 8.319 1.00 90.25 85 THR A O 1
ATOM 676 N N . ASN A 1 86 ? -17.104 11.373 6.509 1.00 87.38 86 ASN A N 1
ATOM 677 C CA . ASN A 1 86 ? -17.770 12.648 6.835 1.00 87.38 86 ASN A CA 1
ATOM 678 C C . ASN A 1 86 ? -17.494 13.128 8.278 1.00 87.38 86 ASN A C 1
ATOM 680 O O . ASN A 1 86 ? -18.430 13.416 9.028 1.00 87.38 86 ASN A O 1
ATOM 684 N N . ASP A 1 87 ? -16.222 13.134 8.687 1.00 84.75 87 ASP A N 1
ATOM 685 C CA . ASP A 1 87 ? -15.781 13.468 10.050 1.00 84.75 87 ASP A CA 1
ATOM 686 C C . ASP A 1 87 ? -16.404 12.601 11.162 1.00 84.75 87 ASP A C 1
ATOM 688 O O . ASP A 1 87 ? -16.410 12.993 12.329 1.00 84.75 87 ASP A O 1
ATOM 692 N N . LYS A 1 88 ? -16.929 11.415 10.837 1.00 90.38 88 LYS A N 1
ATOM 693 C CA . LYS A 1 88 ? -17.437 10.445 11.813 1.00 90.38 88 LYS A CA 1
ATOM 694 C C . LYS A 1 88 ? -16.585 9.195 11.808 1.00 90.38 88 LYS A C 1
ATOM 696 O O . LYS A 1 88 ? -16.208 8.692 10.756 1.00 90.38 88 LYS A O 1
ATOM 701 N N . ILE A 1 89 ? -16.322 8.680 13.002 1.00 92.75 89 ILE A N 1
ATOM 702 C CA . ILE A 1 89 ? -15.600 7.428 13.199 1.00 92.75 89 ILE A CA 1
ATOM 703 C C . ILE A 1 89 ? -16.630 6.315 13.366 1.00 92.75 89 ILE A C 1
ATOM 705 O O . ILE A 1 89 ? -17.342 6.252 14.372 1.00 92.75 89 ILE A O 1
ATOM 709 N N . GLU A 1 90 ? -16.708 5.442 12.372 1.00 93.44 90 GLU A N 1
ATOM 710 C CA . GLU A 1 90 ? -17.649 4.331 12.324 1.00 93.44 90 GLU A CA 1
ATOM 711 C C . GLU A 1 90 ? -16.904 3.013 12.490 1.00 93.44 90 GLU A C 1
ATOM 713 O O . GLU A 1 90 ? -15.911 2.746 11.817 1.00 93.44 90 GLU A O 1
ATOM 718 N N . LYS A 1 91 ? -17.376 2.167 13.405 1.00 93.81 91 LYS A N 1
ATOM 719 C CA . LYS A 1 91 ? -16.727 0.886 13.671 1.00 93.81 91 LYS A CA 1
ATOM 720 C C . LYS A 1 91 ? -16.838 -0.027 12.450 1.00 93.81 91 LYS A C 1
ATOM 722 O O . LYS A 1 91 ? -17.935 -0.272 11.956 1.00 93.81 91 LYS A O 1
ATOM 727 N N . ALA A 1 92 ? -15.711 -0.595 12.041 1.00 92.69 92 ALA A N 1
ATOM 728 C CA . ALA A 1 92 ? -15.625 -1.565 10.964 1.00 92.69 92 ALA A CA 1
ATOM 729 C C . ALA A 1 92 ? -15.424 -2.981 11.514 1.00 92.69 92 ALA A C 1
ATOM 731 O O . ALA A 1 92 ? -14.822 -3.196 12.573 1.00 92.69 92 ALA A O 1
ATOM 732 N N . ASN A 1 93 ? -15.926 -3.960 10.768 1.00 92.06 93 ASN A N 1
ATOM 733 C CA . ASN A 1 93 ? -15.565 -5.353 10.986 1.00 92.06 93 ASN A CA 1
ATOM 734 C C . ASN A 1 93 ? -14.179 -5.602 10.392 1.00 92.06 93 ASN A C 1
ATOM 736 O O . ASN A 1 93 ? -13.827 -5.028 9.365 1.00 92.06 93 ASN A O 1
ATOM 740 N N . PHE A 1 94 ? -13.410 -6.474 11.031 1.00 92.94 94 PHE A N 1
ATOM 741 C CA . PHE A 1 94 ? -12.126 -6.909 10.510 1.00 92.94 94 PHE A CA 1
ATOM 742 C C . PHE A 1 94 ? -11.934 -8.391 10.793 1.00 92.94 94 PHE A C 1
ATOM 744 O O . PHE A 1 94 ? -12.496 -8.940 11.744 1.00 92.94 94 PHE A O 1
ATOM 751 N N . ILE A 1 95 ? -11.111 -9.013 9.963 1.00 91.31 95 ILE A N 1
ATOM 752 C CA . ILE A 1 95 ? -10.580 -10.348 10.192 1.00 91.31 95 ILE A CA 1
ATOM 753 C C . ILE A 1 95 ? -9.067 -10.237 10.327 1.00 91.31 95 ILE A C 1
ATOM 755 O O . ILE A 1 95 ? -8.439 -9.361 9.732 1.00 91.31 95 ILE A O 1
ATOM 759 N N . THR A 1 96 ? -8.480 -11.107 11.137 1.00 88.81 96 THR A N 1
ATOM 760 C CA . THR A 1 96 ? -7.030 -11.270 11.151 1.00 88.81 96 THR A CA 1
ATOM 761 C C . THR A 1 96 ? -6.674 -12.284 10.084 1.00 88.81 96 THR A C 1
ATOM 763 O O . THR A 1 96 ? -7.157 -13.413 10.123 1.00 88.81 96 THR A O 1
ATOM 766 N N . VAL A 1 97 ? -5.850 -11.855 9.139 1.00 86.69 97 VAL A N 1
ATOM 767 C CA . VAL A 1 97 ? -5.383 -12.678 8.027 1.00 86.69 97 VAL A CA 1
ATOM 768 C C . VAL A 1 97 ? -3.991 -13.195 8.376 1.00 86.69 97 VAL A C 1
ATOM 770 O O . VAL A 1 97 ? -3.148 -12.431 8.858 1.00 86.69 97 VAL A O 1
ATOM 773 N N . GLY A 1 98 ? -3.768 -14.496 8.206 1.00 86.88 98 GLY A N 1
ATOM 774 C CA . GLY A 1 98 ? -2.462 -15.106 8.404 1.00 86.88 98 GLY A CA 1
ATOM 775 C C . GLY A 1 98 ? -1.531 -14.835 7.224 1.00 86.88 98 GLY A C 1
ATOM 776 O O . GLY A 1 98 ? -1.960 -14.529 6.117 1.00 86.88 98 GLY A O 1
ATOM 777 N N . GLU A 1 99 ? -0.229 -15.001 7.440 1.00 83.69 99 GLU A N 1
ATOM 778 C CA . GLU A 1 99 ? 0.766 -14.839 6.371 1.00 83.69 99 GLU A CA 1
ATOM 779 C C . GLU A 1 99 ? 0.517 -15.807 5.199 1.00 83.69 99 GLU A C 1
ATOM 781 O O . GLU A 1 99 ? 0.666 -15.438 4.039 1.00 83.69 99 GLU A O 1
ATOM 786 N N . GLN A 1 100 ? 0.076 -17.034 5.501 1.00 85.50 100 GLN A N 1
ATOM 787 C CA . GLN A 1 100 ? -0.245 -18.042 4.487 1.00 85.50 100 GLN A CA 1
ATOM 788 C C . GLN A 1 100 ? -1.436 -17.636 3.617 1.00 85.50 100 GLN A C 1
ATOM 790 O O . GLN A 1 100 ? -1.385 -17.838 2.409 1.00 85.50 100 GLN A O 1
ATOM 795 N N . ASP A 1 101 ? -2.456 -17.015 4.214 1.00 83.81 101 ASP A N 1
ATOM 796 C CA . ASP A 1 101 ? -3.627 -16.529 3.484 1.00 83.81 101 ASP A CA 1
ATOM 797 C C . ASP A 1 101 ? -3.226 -15.381 2.537 1.00 83.81 101 ASP A C 1
ATOM 799 O O . ASP A 1 101 ? -3.658 -15.323 1.391 1.00 83.81 101 ASP A O 1
ATOM 803 N N . ILE A 1 102 ? -2.320 -14.492 2.968 1.00 80.31 102 ILE A N 1
ATOM 804 C CA . ILE A 1 102 ? -1.766 -13.450 2.088 1.00 80.31 102 ILE A CA 1
ATOM 805 C C . ILE A 1 102 ? -0.996 -14.078 0.919 1.00 80.31 102 ILE A C 1
ATOM 807 O O . ILE A 1 102 ? -1.166 -13.654 -0.222 1.00 80.31 102 ILE A O 1
ATOM 811 N N . TYR A 1 103 ? -0.169 -15.096 1.163 1.00 79.06 103 TYR A N 1
ATOM 812 C CA . TYR A 1 103 ? 0.575 -15.754 0.085 1.00 79.06 103 TYR A CA 1
ATOM 813 C C . TYR A 1 103 ? -0.300 -16.557 -0.880 1.00 79.06 103 TYR A C 1
ATOM 815 O O . TYR A 1 103 ? 0.116 -16.748 -2.022 1.00 79.06 103 TYR A O 1
ATOM 823 N N . SER A 1 104 ? -1.482 -17.018 -0.461 1.00 79.44 104 SER A N 1
ATOM 824 C CA . SER A 1 104 ? -2.431 -17.658 -1.377 1.00 79.44 104 SER A CA 1
ATOM 825 C C . SER A 1 104 ? -3.201 -16.659 -2.240 1.00 79.44 104 SER A C 1
ATOM 827 O O . SER A 1 104 ? -3.589 -17.007 -3.350 1.00 79.44 104 SER A O 1
ATOM 829 N N . GLU A 1 105 ? -3.402 -15.431 -1.757 1.00 75.31 105 GLU A N 1
ATOM 830 C CA . GLU A 1 105 ? -4.190 -14.406 -2.457 1.00 75.31 105 GLU A CA 1
ATOM 831 C C . GLU A 1 105 ? -3.332 -13.481 -3.338 1.00 75.31 105 GLU A C 1
ATOM 833 O O . GLU A 1 105 ? -3.802 -12.971 -4.355 1.00 75.31 105 GLU A O 1
ATOM 838 N N . PHE A 1 106 ? -2.060 -13.259 -2.983 1.00 74.94 106 PHE A N 1
ATOM 839 C CA . PHE A 1 106 ? -1.205 -12.279 -3.655 1.00 74.94 106 PHE A CA 1
ATOM 840 C C . PHE A 1 106 ? 0.025 -12.901 -4.323 1.00 74.94 106 PHE A C 1
ATOM 842 O O . PHE A 1 106 ? 0.808 -13.625 -3.709 1.00 74.94 106 PHE A O 1
ATOM 849 N N . LEU A 1 107 ? 0.277 -12.498 -5.573 1.00 76.44 107 LEU A N 1
ATOM 850 C CA . LEU A 1 107 ? 1.521 -12.796 -6.279 1.00 76.44 107 LEU A CA 1
ATOM 851 C C . LEU A 1 107 ? 2.519 -11.641 -6.142 1.00 76.44 107 LEU A C 1
ATOM 853 O O . LEU A 1 107 ? 2.269 -10.519 -6.581 1.00 76.44 107 LEU A O 1
ATOM 857 N N . HIS A 1 108 ? 3.707 -11.930 -5.614 1.00 77.06 108 HIS A N 1
ATOM 858 C CA . HIS A 1 108 ? 4.795 -10.956 -5.573 1.00 77.06 108 HIS A CA 1
ATOM 859 C C . HIS A 1 108 ? 5.619 -10.974 -6.871 1.00 77.06 108 HIS A C 1
ATOM 861 O O . HIS A 1 108 ? 6.438 -11.870 -7.105 1.00 77.06 108 HIS A O 1
ATOM 867 N N . ILE A 1 109 ? 5.456 -9.937 -7.697 1.00 79.44 109 ILE A N 1
ATOM 868 C CA . ILE A 1 109 ? 6.221 -9.748 -8.935 1.00 79.44 109 ILE A CA 1
ATOM 869 C C . ILE A 1 109 ? 7.402 -8.811 -8.677 1.00 79.44 109 ILE A C 1
ATOM 871 O O . ILE A 1 109 ? 7.237 -7.631 -8.377 1.00 79.44 109 ILE A O 1
ATOM 875 N N . ARG A 1 110 ? 8.627 -9.319 -8.859 1.00 84.38 110 ARG A N 1
ATOM 876 C CA . ARG A 1 110 ? 9.846 -8.506 -8.765 1.00 84.38 110 ARG A CA 1
ATOM 877 C C . ARG A 1 110 ? 10.373 -8.131 -10.144 1.00 84.38 110 ARG A C 1
ATOM 879 O O . ARG A 1 110 ? 11.014 -8.945 -10.808 1.00 84.38 110 ARG A O 1
ATOM 886 N N . LEU A 1 111 ? 10.211 -6.865 -10.517 1.00 84.88 111 LEU A N 1
ATOM 887 C CA . LEU A 1 111 ? 10.853 -6.302 -11.702 1.00 84.88 111 LEU A CA 1
ATOM 888 C C . LEU A 1 111 ? 12.346 -6.063 -11.437 1.00 84.88 111 LEU A C 1
ATOM 890 O O . LEU A 1 111 ? 12.744 -5.514 -10.409 1.00 84.88 111 LEU A O 1
ATOM 894 N N . ARG A 1 112 ? 13.190 -6.510 -12.367 1.00 87.38 112 ARG A N 1
ATOM 895 C CA . ARG A 1 112 ? 14.636 -6.260 -12.358 1.00 87.38 112 ARG A CA 1
ATOM 896 C C . ARG A 1 112 ? 15.037 -5.735 -13.725 1.00 87.38 112 ARG A C 1
ATOM 898 O O . ARG A 1 112 ? 14.707 -6.347 -14.735 1.00 87.38 112 ARG A O 1
ATOM 905 N N . GLY A 1 113 ? 15.774 -4.637 -13.743 1.00 85.62 113 GLY A N 1
ATOM 906 C CA . GLY A 1 113 ? 16.272 -4.032 -14.966 1.00 85.62 113 GLY A CA 1
ATOM 907 C C . GLY A 1 113 ? 17.416 -3.078 -14.670 1.00 85.62 113 GLY A C 1
ATOM 908 O O . GLY A 1 113 ? 17.603 -2.649 -13.532 1.00 85.62 113 GLY A O 1
ATOM 909 N N . GLU A 1 114 ? 18.173 -2.762 -15.710 1.00 87.12 114 GLU A N 1
ATOM 910 C CA . GLU A 1 114 ? 19.218 -1.748 -15.691 1.00 87.12 114 GLU A CA 1
ATOM 911 C C . GLU A 1 114 ? 18.917 -0.759 -16.8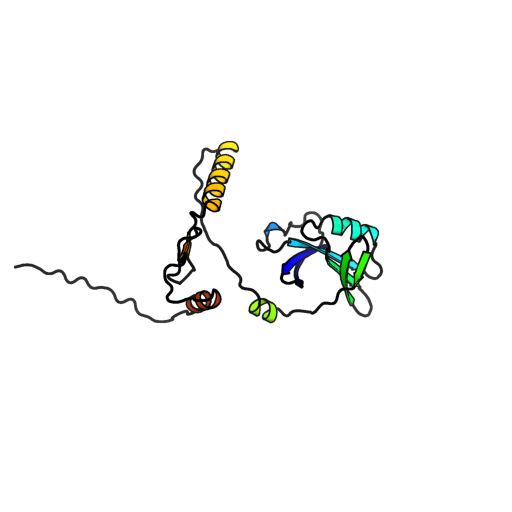14 1.00 87.12 114 GLU A C 1
ATOM 913 O O . GLU A 1 114 ? 18.655 -1.162 -17.949 1.00 87.12 114 GLU A O 1
ATOM 918 N N . VAL A 1 115 ? 18.935 0.534 -16.497 1.00 84.12 115 VAL A N 1
ATOM 919 C CA . VAL A 1 115 ? 18.754 1.599 -17.483 1.00 84.12 115 VAL A CA 1
ATOM 920 C C . VAL A 1 115 ? 20.055 2.395 -17.548 1.00 84.12 115 VAL A C 1
ATOM 922 O O . VAL A 1 115 ? 20.300 3.224 -16.670 1.00 84.12 115 VAL A O 1
ATOM 925 N N . PRO A 1 116 ? 20.921 2.147 -18.546 1.00 85.75 116 PRO A N 1
ATOM 926 C CA . PRO A 1 116 ? 22.170 2.880 -18.662 1.00 85.75 116 PRO A CA 1
ATOM 927 C C . PRO A 1 116 ? 21.882 4.334 -19.049 1.00 85.75 116 PRO A C 1
ATOM 929 O O . PRO A 1 116 ? 21.356 4.611 -20.127 1.00 85.75 116 PRO A O 1
ATOM 932 N N . LEU A 1 117 ? 22.262 5.274 -18.184 1.00 86.88 117 LEU A N 1
ATOM 933 C CA . LEU A 1 117 ? 22.131 6.705 -18.447 1.00 86.88 117 LEU A CA 1
ATOM 934 C C . LEU A 1 117 ? 23.428 7.239 -19.059 1.00 86.88 117 LEU A C 1
ATOM 936 O O . LEU A 1 117 ? 24.510 7.079 -18.495 1.00 86.88 117 LEU A O 1
ATOM 940 N N . LYS A 1 118 ? 23.321 7.877 -20.227 1.00 90.81 118 LYS A N 1
ATOM 941 C CA . LYS A 1 118 ? 24.447 8.525 -20.911 1.00 90.81 118 LYS A CA 1
ATOM 942 C C . LYS A 1 118 ? 24.088 9.968 -21.227 1.00 90.81 118 LYS A C 1
ATOM 944 O O . LYS A 1 118 ? 23.423 10.234 -22.223 1.00 90.81 118 LYS A O 1
ATOM 949 N N . CYS A 1 119 ? 24.528 10.888 -20.382 1.00 92.94 119 CYS A N 1
ATOM 950 C CA . CYS A 1 119 ? 24.311 12.320 -20.546 1.00 92.94 119 CYS A CA 1
ATOM 951 C C . CYS A 1 119 ? 25.543 13.103 -20.079 1.00 92.94 119 CYS A C 1
ATOM 953 O O . CYS A 1 119 ? 26.444 12.553 -19.445 1.00 92.94 119 CYS A O 1
ATOM 955 N N . GLU A 1 120 ? 25.580 14.396 -20.392 1.00 93.69 120 GLU A N 1
ATOM 956 C CA . GLU A 1 120 ? 26.546 15.310 -19.782 1.00 93.69 120 GLU A CA 1
ATOM 957 C C . GLU A 1 120 ? 26.311 15.411 -18.267 1.00 93.69 120 GLU A C 1
ATOM 959 O O . GLU A 1 120 ? 25.193 15.209 -17.784 1.00 93.69 120 GLU A O 1
ATOM 964 N N . ALA A 1 121 ? 27.358 15.753 -17.515 1.00 91.81 121 ALA A N 1
ATOM 965 C CA . ALA A 1 121 ? 27.304 15.907 -16.062 1.00 91.81 121 ALA A CA 1
ATOM 966 C C . ALA A 1 121 ? 26.665 17.250 -15.651 1.00 91.81 121 ALA A C 1
ATOM 968 O O . ALA A 1 121 ? 27.299 18.088 -15.012 1.00 91.81 121 ALA A O 1
ATOM 969 N N . SER A 1 122 ? 25.409 17.470 -16.044 1.00 95.62 122 SER A N 1
ATOM 970 C CA . SER A 1 122 ? 24.604 18.629 -15.648 1.00 95.62 122 SER A CA 1
ATOM 971 C C . SER A 1 122 ? 23.219 18.180 -15.174 1.00 95.62 122 SER A C 1
ATOM 973 O O . SER A 1 122 ? 22.685 17.194 -15.683 1.00 95.62 122 SER A O 1
ATOM 975 N N . ILE A 1 123 ? 22.625 18.907 -14.218 1.00 93.31 123 ILE A N 1
ATOM 976 C CA . ILE A 1 123 ? 21.289 18.595 -13.669 1.00 93.31 123 ILE A CA 1
ATOM 977 C C . ILE A 1 123 ? 20.254 18.523 -14.797 1.00 93.31 123 ILE A C 1
ATOM 979 O O . ILE A 1 123 ? 19.546 17.530 -14.927 1.00 93.31 123 ILE A O 1
ATOM 983 N N . LYS A 1 124 ? 20.259 19.525 -15.681 1.00 94.94 124 LYS A N 1
ATOM 984 C CA . LYS A 1 124 ? 19.355 19.600 -16.828 1.00 94.94 124 LYS A CA 1
ATOM 985 C C . LYS A 1 124 ? 19.507 18.399 -17.768 1.00 94.94 124 LYS A C 1
ATOM 987 O O . LYS A 1 124 ? 18.516 17.819 -18.196 1.00 94.94 124 LYS A O 1
ATOM 992 N N . SER A 1 125 ? 20.742 17.992 -18.068 1.00 93.44 125 SER A N 1
ATOM 993 C CA . SER A 1 125 ? 21.003 16.850 -18.957 1.00 93.44 125 SER A CA 1
ATOM 994 C C . SER A 1 125 ? 20.548 15.520 -18.341 1.00 93.44 125 SER A C 1
ATOM 996 O O . SER A 1 125 ? 20.123 14.622 -19.070 1.00 93.44 125 SER A O 1
ATOM 998 N N . VAL A 1 126 ? 20.618 15.394 -17.012 1.00 93.69 126 VAL A N 1
ATOM 999 C CA . VAL A 1 126 ? 20.102 14.238 -16.264 1.00 93.69 126 VAL A CA 1
ATOM 1000 C C . VAL A 1 126 ? 18.571 14.221 -16.287 1.00 93.69 126 VAL A C 1
ATOM 1002 O O . VAL A 1 126 ? 17.991 13.190 -16.628 1.00 93.69 126 VAL A O 1
ATOM 1005 N N . GLU A 1 127 ? 17.916 15.348 -15.997 1.00 92.94 127 GLU A N 1
ATOM 1006 C CA . GLU A 1 127 ? 16.450 15.490 -16.045 1.00 92.94 127 GLU A CA 1
ATOM 1007 C C . GLU A 1 127 ? 15.893 15.147 -17.432 1.00 92.94 127 GLU A C 1
ATOM 1009 O O . GLU A 1 127 ? 15.027 14.281 -17.563 1.00 92.94 127 GLU A O 1
ATOM 1014 N N . GLU A 1 128 ? 16.465 15.735 -18.488 1.00 94.00 128 GLU A N 1
ATOM 1015 C CA . GLU A 1 128 ? 16.071 15.451 -19.872 1.00 94.00 128 GLU A CA 1
ATOM 1016 C C . GLU A 1 128 ? 16.245 13.969 -20.238 1.00 94.00 128 GLU A C 1
ATOM 1018 O O . GLU A 1 128 ? 15.481 13.427 -21.045 1.00 94.00 128 GLU A O 1
ATOM 1023 N N . MET A 1 129 ? 17.255 13.299 -19.674 1.00 93.62 129 MET A N 1
ATOM 1024 C CA . MET A 1 129 ? 17.467 11.871 -19.897 1.00 93.62 129 MET A CA 1
ATOM 1025 C C . MET A 1 129 ? 16.417 11.026 -19.173 1.00 93.62 129 MET A C 1
ATOM 1027 O O . MET A 1 129 ? 15.856 10.116 -19.784 1.00 93.62 129 MET A O 1
ATOM 1031 N N . PHE A 1 130 ? 16.105 11.332 -17.912 1.00 92.25 130 PHE A N 1
ATOM 1032 C CA . PHE A 1 130 ? 15.037 10.644 -17.182 1.00 92.25 130 PHE A CA 1
ATOM 1033 C C . PHE A 1 130 ? 13.675 10.827 -17.857 1.00 92.25 130 PHE A C 1
ATOM 1035 O O . PHE A 1 130 ? 12.931 9.855 -17.985 1.00 92.25 130 PHE A O 1
ATOM 1042 N N . ASP A 1 131 ? 13.383 12.012 -18.392 1.00 91.56 131 ASP A N 1
ATOM 1043 C CA . ASP A 1 131 ? 12.166 12.250 -19.170 1.00 91.56 131 ASP A CA 1
ATOM 1044 C C . ASP A 1 131 ? 12.110 11.398 -20.445 1.00 91.56 131 ASP A C 1
ATOM 1046 O O . ASP A 1 131 ? 11.056 10.860 -20.793 1.00 91.56 131 ASP A O 1
ATOM 1050 N N . LYS A 1 132 ? 13.236 11.232 -21.151 1.00 90.44 132 LYS A N 1
ATOM 1051 C CA . LYS A 1 132 ? 13.323 10.347 -22.329 1.00 90.44 132 LYS A CA 1
ATOM 1052 C C . LYS A 1 132 ? 13.125 8.881 -21.955 1.00 90.44 132 LYS A C 1
ATOM 1054 O O . LYS A 1 132 ? 12.386 8.179 -22.650 1.00 90.44 132 LYS A O 1
ATOM 1059 N N . VAL A 1 133 ? 13.745 8.431 -20.862 1.00 90.19 133 VAL A N 1
ATOM 1060 C CA . VAL A 1 133 ? 13.561 7.072 -20.330 1.00 90.19 133 VAL A CA 1
ATOM 1061 C C . VAL A 1 133 ? 12.093 6.854 -19.987 1.00 90.19 133 VAL A C 1
ATOM 1063 O O . VAL A 1 133 ? 11.498 5.898 -20.475 1.00 90.19 133 VAL A O 1
ATOM 1066 N N . ARG A 1 134 ? 11.479 7.778 -19.241 1.00 89.50 134 ARG A N 1
ATOM 1067 C CA . ARG A 1 134 ? 10.059 7.727 -18.880 1.00 89.50 134 ARG A CA 1
ATOM 1068 C C . ARG A 1 134 ? 9.166 7.650 -20.116 1.00 89.50 134 ARG A C 1
ATOM 1070 O O . ARG A 1 134 ? 8.318 6.771 -20.183 1.00 89.50 134 ARG A O 1
ATOM 1077 N N . LYS A 1 135 ? 9.380 8.510 -21.119 1.00 89.31 135 LYS A N 1
ATOM 1078 C CA . LYS A 1 135 ? 8.618 8.483 -22.384 1.00 89.31 135 LYS A CA 1
ATOM 1079 C C . LYS A 1 135 ? 8.746 7.146 -23.111 1.00 89.31 135 LYS A C 1
ATOM 1081 O O . LYS A 1 135 ? 7.755 6.648 -23.627 1.00 89.31 135 LYS A O 1
ATOM 1086 N N . THR A 1 136 ? 9.944 6.566 -23.128 1.00 86.81 136 THR A N 1
ATOM 1087 C CA . THR A 1 136 ? 10.190 5.245 -23.730 1.00 86.81 136 THR A CA 1
ATOM 1088 C C . THR A 1 136 ? 9.502 4.132 -22.946 1.00 86.81 136 THR A C 1
ATOM 1090 O O . THR A 1 136 ? 8.964 3.197 -23.527 1.00 86.81 136 THR A O 1
ATOM 1093 N N . MET A 1 137 ? 9.496 4.231 -21.619 1.00 84.19 137 MET A N 1
ATOM 1094 C CA . MET A 1 137 ? 8.811 3.264 -20.774 1.00 84.19 137 MET A CA 1
ATOM 1095 C C . MET A 1 137 ? 7.292 3.326 -20.972 1.00 84.19 137 MET A C 1
ATOM 1097 O O . MET A 1 137 ? 6.639 2.300 -21.135 1.00 84.19 137 MET A O 1
ATOM 1101 N N . SER A 1 138 ? 6.736 4.534 -21.029 1.00 82.31 138 SER A N 1
ATOM 1102 C CA . SER A 1 138 ? 5.302 4.755 -21.224 1.00 82.31 138 SER A CA 1
ATOM 1103 C C . SER A 1 138 ? 4.823 4.534 -22.662 1.00 82.31 138 SER A C 1
ATOM 1105 O O . SER A 1 138 ? 3.619 4.489 -22.880 1.00 82.31 138 SER A O 1
ATOM 1107 N N . SER A 1 139 ? 5.718 4.390 -23.647 1.00 81.94 139 SER A N 1
ATOM 1108 C CA . SER A 1 139 ? 5.329 4.138 -25.042 1.00 81.94 139 SER A CA 1
ATOM 1109 C C . SER A 1 139 ? 4.997 2.672 -25.338 1.00 81.94 139 SER A C 1
ATOM 1111 O O . SER A 1 139 ? 4.751 2.342 -26.495 1.00 81.94 139 SER A O 1
ATOM 1113 N N . GLY A 1 140 ? 5.059 1.790 -24.331 1.00 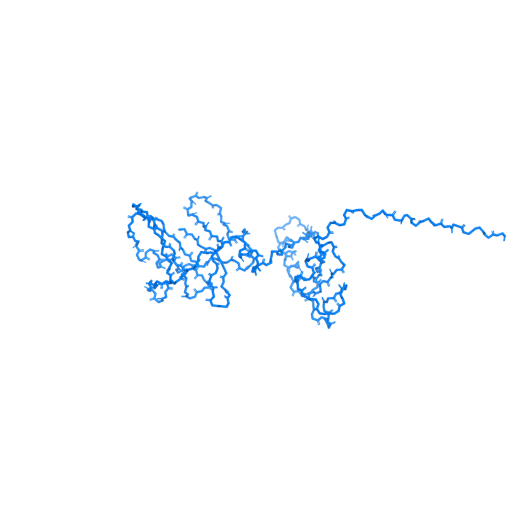75.12 140 GLY A N 1
ATOM 1114 C CA . GLY A 1 140 ? 4.830 0.349 -24.484 1.00 75.12 140 GLY A CA 1
ATOM 1115 C C . GLY A 1 140 ? 5.959 -0.393 -25.216 1.00 75.12 140 GLY A C 1
ATOM 1116 O O . GLY A 1 140 ? 5.896 -1.605 -25.409 1.00 75.12 140 GLY A O 1
ATOM 1117 N N . ALA A 1 141 ? 7.060 0.298 -25.537 1.00 79.88 141 ALA A N 1
ATOM 1118 C CA . ALA A 1 141 ? 8.267 -0.285 -26.130 1.00 79.88 141 ALA A CA 1
ATOM 1119 C C . ALA A 1 141 ? 9.100 -1.136 -25.144 1.00 79.88 141 ALA A C 1
ATOM 1121 O O . ALA A 1 141 ? 10.222 -1.536 -25.463 1.00 79.88 141 ALA A O 1
ATOM 1122 N N . ILE A 1 142 ? 8.578 -1.401 -23.941 1.00 83.81 142 ILE A N 1
ATOM 1123 C CA . ILE A 1 142 ? 9.209 -2.276 -22.953 1.00 83.81 142 ILE A CA 1
ATOM 1124 C C . ILE A 1 142 ? 8.826 -3.726 -23.238 1.00 83.81 142 ILE A C 1
ATOM 1126 O O . ILE A 1 142 ? 7.690 -4.047 -23.586 1.00 83.81 142 ILE A O 1
ATOM 1130 N N . ILE A 1 143 ? 9.795 -4.609 -23.031 1.00 86.81 143 ILE A N 1
ATOM 1131 C CA . ILE A 1 143 ? 9.610 -6.050 -23.069 1.00 86.81 143 ILE A CA 1
ATOM 1132 C C . ILE A 1 143 ? 10.023 -6.603 -21.707 1.00 86.81 143 ILE A C 1
ATOM 1134 O O . ILE A 1 143 ? 11.113 -6.294 -21.218 1.00 86.81 143 ILE A O 1
ATOM 1138 N N . PHE A 1 144 ? 9.184 -7.442 -21.109 1.00 87.62 144 PHE A N 1
ATOM 1139 C CA . PHE A 1 144 ? 9.501 -8.141 -19.868 1.00 87.62 144 PHE A CA 1
ATOM 1140 C C . PHE A 1 144 ? 9.735 -9.615 -20.157 1.00 87.62 144 PHE A C 1
ATOM 1142 O O . PHE A 1 144 ? 8.959 -10.260 -20.853 1.00 87.62 144 PHE A O 1
ATOM 1149 N N . LYS A 1 145 ? 10.806 -10.171 -19.601 1.00 87.19 145 LYS A N 1
ATOM 1150 C CA . LYS A 1 145 ? 11.053 -11.610 -19.633 1.00 87.19 145 LYS A CA 1
ATOM 1151 C C . LYS A 1 145 ? 10.769 -12.188 -18.255 1.00 87.19 145 LYS A C 1
ATOM 1153 O O . LYS A 1 145 ? 11.339 -11.712 -17.272 1.00 87.19 145 LYS A O 1
ATOM 1158 N N . ILE A 1 146 ? 9.961 -13.242 -18.192 1.00 86.06 146 ILE A N 1
ATOM 1159 C CA . ILE A 1 146 ? 9.776 -13.990 -16.948 1.00 86.06 146 ILE A CA 1
ATOM 1160 C C . ILE A 1 146 ? 11.061 -14.777 -16.675 1.00 86.06 146 ILE A C 1
ATOM 1162 O O . ILE A 1 146 ? 11.609 -15.471 -17.537 1.00 86.06 146 ILE A O 1
ATOM 1166 N N . ALA A 1 147 ? 11.617 -14.601 -15.478 1.00 84.00 147 ALA A N 1
ATOM 1167 C CA . ALA A 1 147 ? 12.880 -15.229 -15.123 1.00 84.00 147 ALA A CA 1
ATOM 1168 C C . ALA A 1 147 ? 12.759 -16.760 -15.182 1.00 84.00 147 ALA A C 1
ATOM 1170 O O . ALA A 1 147 ? 11.750 -17.322 -14.776 1.00 84.00 147 ALA A O 1
ATOM 1171 N N . LYS A 1 148 ? 13.822 -17.425 -15.653 1.00 83.12 148 LYS A N 1
ATOM 1172 C CA . LYS A 1 148 ? 13.923 -18.891 -15.800 1.00 83.12 148 LYS A CA 1
ATOM 1173 C C . LYS A 1 148 ? 12.956 -19.544 -16.799 1.00 83.12 148 LYS A C 1
ATOM 1175 O O . LYS A 1 148 ? 13.097 -20.737 -17.030 1.00 83.12 148 LYS A O 1
ATOM 1180 N N . THR A 1 149 ? 12.080 -18.790 -17.457 1.00 82.06 149 THR A N 1
ATOM 1181 C CA . THR A 1 149 ? 11.232 -19.305 -18.540 1.00 82.06 149 THR A CA 1
ATOM 1182 C C . THR A 1 149 ? 11.652 -18.715 -19.893 1.00 82.06 149 THR A C 1
ATOM 1184 O O . THR A 1 149 ? 12.556 -17.869 -19.993 1.00 82.06 149 THR A O 1
ATOM 1187 N N . ASN A 1 150 ? 11.012 -19.187 -20.965 1.00 82.25 150 ASN A N 1
ATOM 1188 C CA . ASN A 1 150 ? 11.128 -18.601 -22.305 1.00 82.25 150 ASN A CA 1
ATOM 1189 C C . ASN A 1 150 ? 9.986 -17.618 -22.612 1.00 82.25 150 ASN A C 1
ATOM 1191 O O . ASN A 1 150 ? 9.839 -17.208 -23.762 1.00 82.25 150 ASN A O 1
ATOM 1195 N N . VAL A 1 151 ? 9.204 -17.240 -21.595 1.00 83.88 151 VAL A N 1
ATOM 1196 C CA . VAL A 1 151 ? 8.047 -16.359 -21.746 1.00 83.88 151 VAL A CA 1
ATOM 1197 C C . VAL A 1 151 ? 8.488 -14.901 -21.801 1.00 83.88 151 VAL A C 1
ATOM 1199 O O . VAL A 1 151 ? 9.258 -14.423 -20.957 1.00 83.88 151 VAL A O 1
ATOM 1202 N N . ILE A 1 152 ? 7.977 -14.197 -22.806 1.00 85.12 152 ILE A N 1
ATOM 1203 C CA . ILE A 1 152 ? 8.229 -12.782 -23.055 1.00 85.12 152 ILE A CA 1
ATOM 1204 C C . ILE A 1 152 ? 6.889 -12.046 -23.157 1.00 85.12 152 ILE A C 1
ATOM 1206 O O . ILE A 1 152 ? 6.036 -12.423 -23.961 1.00 85.12 152 ILE A O 1
ATOM 1210 N N . LEU A 1 153 ? 6.741 -10.991 -22.354 1.00 83.81 153 LEU A N 1
ATOM 1211 C CA . LEU A 1 153 ? 5.609 -10.068 -22.317 1.00 83.81 153 LEU A CA 1
ATOM 1212 C C . LEU A 1 153 ? 5.978 -8.795 -23.085 1.00 83.81 153 LEU A C 1
ATOM 1214 O O . LEU A 1 153 ? 6.988 -8.156 -22.773 1.00 83.81 153 LEU A O 1
ATOM 1218 N N . PHE A 1 154 ? 5.162 -8.407 -24.056 1.00 82.56 154 PHE A N 1
ATOM 1219 C CA . PHE A 1 154 ? 5.321 -7.149 -24.787 1.00 82.56 154 PHE A CA 1
ATOM 1220 C C . PHE A 1 154 ? 4.380 -6.089 -24.210 1.00 82.56 154 PHE A C 1
ATOM 1222 O O . PHE A 1 154 ? 3.218 -6.375 -23.947 1.00 82.56 154 PHE A O 1
ATOM 1229 N N . GLY A 1 155 ? 4.876 -4.863 -24.016 1.00 68.44 155 GLY A N 1
ATOM 1230 C CA . GLY A 1 155 ? 4.083 -3.755 -23.468 1.00 68.44 155 GLY A CA 1
ATOM 1231 C C . GLY A 1 155 ? 3.057 -3.148 -24.433 1.00 68.44 155 GLY A C 1
ATOM 1232 O O . GLY A 1 155 ? 2.238 -2.344 -24.003 1.00 68.44 155 GLY A O 1
ATOM 1233 N N . ASN A 1 156 ? 3.088 -3.520 -25.715 1.00 66.31 156 ASN A N 1
ATOM 1234 C CA . ASN A 1 156 ? 2.114 -3.087 -26.717 1.00 66.31 156 ASN A CA 1
ATOM 1235 C C . ASN A 1 156 ? 1.024 -4.147 -26.910 1.00 66.31 156 ASN A C 1
ATOM 1237 O O . ASN A 1 156 ? 1.320 -5.341 -26.860 1.00 66.31 156 ASN A O 1
ATOM 1241 N N . GLU A 1 157 ? -0.199 -3.703 -27.225 1.00 57.62 157 GLU A N 1
ATOM 1242 C CA . GLU A 1 157 ? -1.352 -4.520 -27.647 1.00 57.62 157 GLU A CA 1
ATOM 1243 C C . GLU A 1 157 ? -1.115 -5.204 -29.010 1.00 57.62 157 GLU A C 1
ATOM 1245 O O . GLU A 1 157 ? -1.865 -5.041 -29.970 1.00 57.62 157 GLU A O 1
ATOM 1250 N N . VAL A 1 158 ? -0.025 -5.951 -29.148 1.00 58.47 158 VAL A N 1
ATOM 1251 C CA . VAL A 1 158 ? 0.134 -6.881 -30.263 1.00 58.47 158 VAL A CA 1
ATOM 1252 C C . VAL A 1 158 ? -0.851 -8.020 -30.008 1.00 58.47 158 VAL A C 1
ATOM 1254 O O . VAL A 1 158 ? -0.910 -8.524 -28.884 1.00 58.47 158 VAL A O 1
ATOM 1257 N N . GLU A 1 159 ? -1.637 -8.413 -31.016 1.00 52.81 159 GLU A N 1
ATOM 1258 C CA . GLU A 1 159 ? -2.482 -9.611 -30.943 1.00 52.81 159 GLU A CA 1
ATOM 1259 C C . GLU A 1 159 ? -1.627 -10.772 -30.416 1.00 52.81 159 GLU A C 1
ATOM 1261 O O . GLU A 1 159 ? -0.679 -11.208 -31.068 1.00 52.81 159 GLU A O 1
ATOM 1266 N N . HIS A 1 160 ? -1.928 -11.210 -29.190 1.00 59.19 160 HIS A N 1
ATOM 1267 C CA . HIS A 1 160 ? -1.110 -12.129 -28.393 1.00 59.19 160 HIS A CA 1
ATOM 1268 C C . HIS A 1 160 ? 0.257 -11.553 -27.970 1.00 59.19 160 HIS A C 1
ATOM 1270 O O . HIS A 1 160 ? 1.304 -12.076 -28.344 1.00 59.19 160 HIS A O 1
ATOM 1276 N N . GLY A 1 161 ? 0.261 -10.524 -27.108 1.00 63.31 161 GLY A N 1
ATOM 1277 C CA . GLY A 1 161 ? 1.442 -9.909 -26.460 1.00 63.31 161 GLY A CA 1
ATOM 1278 C C . GLY A 1 161 ? 2.286 -10.834 -25.558 1.00 63.31 161 GLY A C 1
ATOM 1279 O O . GLY A 1 161 ? 3.024 -10.369 -24.689 1.00 63.31 161 GLY A O 1
ATOM 1280 N N . LEU A 1 162 ? 2.176 -12.142 -25.776 1.00 69.38 162 LEU A N 1
ATOM 1281 C CA . LEU A 1 162 ? 2.827 -13.246 -25.099 1.00 69.38 162 LEU A CA 1
ATOM 1282 C C . LEU A 1 162 ? 3.528 -14.125 -26.135 1.00 69.38 162 LEU A C 1
ATOM 1284 O O . LEU A 1 162 ? 2.887 -14.750 -26.977 1.00 69.38 162 LEU A O 1
ATOM 1288 N N . VAL A 1 163 ? 4.851 -14.224 -26.037 1.00 71.94 163 VAL A N 1
ATOM 1289 C CA . VAL A 1 163 ? 5.645 -15.173 -26.830 1.00 71.94 163 VAL A CA 1
ATOM 1290 C C . VAL A 1 163 ? 6.232 -16.227 -25.901 1.00 71.94 163 VAL A C 1
ATOM 1292 O O . VAL A 1 163 ? 6.708 -15.901 -24.816 1.00 71.94 163 VAL A O 1
ATOM 1295 N N . GLY A 1 164 ? 6.234 -17.487 -26.346 1.00 62.25 164 GLY A N 1
ATOM 1296 C CA . GLY A 1 164 ? 6.850 -18.602 -25.616 1.00 62.25 164 GLY A CA 1
ATOM 1297 C C . GLY A 1 164 ? 5.887 -19.454 -24.791 1.00 62.25 164 GLY A C 1
ATOM 1298 O O . GLY A 1 164 ? 6.350 -20.273 -24.007 1.00 62.25 164 GLY A O 1
ATOM 1299 N N . VAL A 1 165 ? 4.578 -19.291 -24.988 1.00 65.00 165 VAL A N 1
ATOM 1300 C CA . VAL A 1 165 ? 3.529 -20.072 -24.321 1.00 65.00 165 VAL A CA 1
ATOM 1301 C C . VAL A 1 165 ? 2.546 -20.632 -25.342 1.00 65.00 165 VAL A C 1
ATOM 1303 O O . VAL A 1 165 ? 2.244 -19.986 -26.344 1.00 65.00 165 VAL A O 1
ATOM 1306 N N . SER A 1 166 ? 2.067 -21.852 -25.100 1.00 63.66 166 SER A N 1
ATOM 1307 C CA . SER A 1 166 ? 1.007 -22.491 -25.886 1.00 63.66 166 SER A CA 1
ATOM 1308 C C . SER A 1 166 ? -0.300 -22.501 -25.095 1.00 63.66 166 SER A C 1
ATOM 1310 O O . SER A 1 166 ? -0.309 -22.958 -23.956 1.00 63.66 166 SER A O 1
ATOM 1312 N N . GLY A 1 167 ? -1.402 -22.057 -25.704 1.00 69.19 167 GLY A N 1
ATOM 1313 C CA . GLY A 1 167 ? -2.718 -21.981 -25.055 1.00 69.19 167 GLY A CA 1
ATOM 1314 C C . GLY A 1 167 ? -2.995 -20.627 -24.389 1.00 69.19 167 GLY A C 1
ATOM 1315 O O . GLY A 1 167 ? -2.467 -19.607 -24.826 1.00 69.19 167 GLY A O 1
ATOM 1316 N N . GLN A 1 168 ? -3.841 -20.617 -23.353 1.00 66.00 168 GLN A N 1
ATOM 1317 C CA . GLN A 1 168 ? -4.148 -19.444 -22.517 1.00 66.00 168 GLN A CA 1
ATOM 1318 C C . GLN A 1 168 ? -3.707 -19.696 -21.064 1.00 66.00 168 GLN A C 1
ATOM 1320 O O . GLN A 1 168 ? -4.548 -19.938 -20.202 1.00 66.00 168 GLN A O 1
ATOM 1325 N N . PRO A 1 169 ? -2.391 -19.722 -20.801 1.00 70.12 169 PRO A N 1
ATOM 1326 C CA . PRO A 1 169 ? -1.855 -19.910 -19.455 1.00 70.12 169 PRO A CA 1
ATOM 1327 C C . PRO A 1 169 ? -2.227 -18.738 -18.543 1.00 70.12 169 PRO A C 1
ATOM 1329 O O . PRO A 1 169 ? -2.208 -17.573 -18.957 1.00 70.12 169 PRO A O 1
ATOM 1332 N N . THR A 1 170 ? -2.523 -19.047 -17.289 1.00 72.88 170 THR A N 1
ATOM 1333 C CA . THR A 1 170 ? -2.661 -18.057 -16.224 1.00 72.88 170 THR A CA 1
ATOM 1334 C C . THR A 1 170 ? -1.284 -17.559 -15.779 1.00 72.88 170 THR A C 1
ATOM 1336 O O . THR A 1 170 ? -0.249 -18.174 -16.045 1.00 72.88 170 THR A O 1
ATOM 1339 N N . VAL A 1 171 ? -1.251 -16.430 -15.066 1.00 69.81 171 VAL A N 1
ATOM 1340 C CA . VAL A 1 171 ? -0.006 -15.918 -14.467 1.00 69.81 171 VAL A CA 1
ATOM 1341 C C . VAL A 1 171 ? 0.584 -16.932 -13.475 1.00 69.81 171 VAL A C 1
ATOM 1343 O O . VAL A 1 171 ? 1.803 -17.043 -13.373 1.00 69.81 171 VAL A O 1
ATOM 1346 N N . VAL A 1 172 ? -0.269 -17.706 -12.795 1.00 69.50 172 VAL A N 1
ATOM 1347 C CA . VAL A 1 172 ? 0.144 -18.762 -11.859 1.00 69.50 172 VAL A CA 1
ATOM 1348 C C . VAL A 1 172 ? 0.899 -19.869 -12.593 1.00 69.50 172 VAL A C 1
ATOM 1350 O O . VAL A 1 172 ? 2.017 -20.195 -12.193 1.00 69.50 172 VAL A O 1
ATOM 1353 N N . ASP A 1 173 ? 0.365 -20.348 -13.721 1.00 72.44 173 ASP A N 1
ATOM 1354 C CA . ASP A 1 173 ? 1.002 -21.397 -14.534 1.00 72.44 173 ASP A CA 1
ATOM 1355 C C . ASP A 1 173 ? 2.424 -20.988 -14.964 1.00 72.44 173 ASP A C 1
ATOM 1357 O O . ASP A 1 173 ? 3.367 -21.777 -14.920 1.00 72.44 173 ASP A O 1
ATOM 1361 N N . MET A 1 174 ? 2.612 -19.708 -15.311 1.00 71.06 174 MET A N 1
ATOM 1362 C CA . MET A 1 174 ? 3.922 -19.164 -15.692 1.00 71.06 174 MET A CA 1
ATOM 1363 C C . MET A 1 174 ? 4.921 -19.094 -14.530 1.00 71.06 174 MET A C 1
ATOM 1365 O O . MET A 1 174 ? 6.136 -19.090 -14.755 1.00 71.06 174 MET A O 1
ATOM 1369 N N . CYS A 1 175 ? 4.435 -18.979 -13.294 1.00 67.12 175 CYS A N 1
ATOM 1370 C CA . CYS A 1 175 ? 5.268 -18.913 -12.099 1.00 67.12 175 CYS A CA 1
ATOM 1371 C C . CYS A 1 175 ? 5.692 -20.306 -11.615 1.00 67.12 175 CYS A C 1
ATOM 1373 O O . CYS A 1 175 ? 6.829 -20.456 -11.160 1.00 67.12 175 CYS A O 1
ATOM 1375 N N . GLU A 1 176 ? 4.845 -21.326 -11.756 1.00 66.44 176 GLU A N 1
ATOM 1376 C CA . GLU A 1 176 ? 5.163 -22.701 -11.346 1.00 66.44 176 GLU A CA 1
ATOM 1377 C C . GLU A 1 176 ? 6.313 -23.305 -12.169 1.00 66.44 176 GLU A C 1
ATOM 1379 O O . GLU A 1 176 ? 7.259 -23.843 -11.587 1.00 66.44 176 GLU A O 1
ATOM 1384 N N . GLU A 1 177 ? 6.340 -23.080 -13.490 1.00 57.97 177 GLU A N 1
ATOM 1385 C CA . GLU A 1 177 ? 7.446 -23.511 -14.370 1.00 57.97 177 GLU A CA 1
ATOM 1386 C C . GLU A 1 177 ? 8.813 -22.929 -13.954 1.00 57.97 177 GLU A C 1
ATOM 1388 O O . GLU A 1 177 ? 9.869 -23.506 -14.218 1.00 57.97 177 GLU A O 1
ATOM 1393 N N . SER A 1 178 ? 8.823 -21.774 -13.280 1.00 54.25 178 SER A N 1
ATOM 1394 C CA . SER A 1 178 ? 10.051 -21.099 -12.837 1.00 54.25 178 SER A CA 1
ATOM 1395 C C . SER A 1 178 ? 10.616 -21.634 -11.506 1.00 54.25 178 SER A C 1
ATOM 1397 O O . SER A 1 178 ? 11.774 -21.342 -11.155 1.00 54.25 178 SER A O 1
ATOM 1399 N N . ASN A 1 179 ? 9.829 -22.434 -10.777 1.00 47.72 179 ASN A N 1
ATOM 1400 C CA . ASN A 1 179 ? 10.195 -23.024 -9.487 1.00 47.72 179 ASN A CA 1
ATOM 1401 C C . ASN A 1 179 ? 10.730 -24.460 -9.592 1.00 47.72 179 ASN A C 1
ATOM 1403 O O . ASN A 1 179 ? 11.313 -24.949 -8.622 1.00 47.72 179 ASN A O 1
ATOM 1407 N N . GLU A 1 180 ? 10.652 -25.101 -10.762 1.00 43.22 180 GLU A N 1
ATOM 1408 C CA . GLU A 1 180 ? 11.353 -26.361 -11.012 1.00 43.22 180 GLU A CA 1
ATOM 1409 C C . GLU A 1 180 ? 12.871 -26.125 -11.093 1.00 43.22 180 GLU A C 1
ATOM 1411 O O . GLU A 1 180 ? 13.466 -25.863 -12.143 1.00 43.22 180 GLU A O 1
ATOM 1416 N N . ILE A 1 181 ? 13.544 -26.231 -9.947 1.00 39.69 181 ILE A N 1
ATOM 1417 C CA . ILE A 1 181 ? 14.972 -26.541 -9.915 1.00 39.69 181 ILE A CA 1
ATOM 1418 C C . ILE A 1 181 ? 15.096 -27.981 -10.411 1.00 39.69 181 ILE A C 1
ATOM 1420 O O . ILE A 1 181 ? 15.034 -28.929 -9.633 1.00 39.69 181 ILE A O 1
ATOM 1424 N N . VAL A 1 182 ? 15.279 -28.156 -11.718 1.00 37.16 182 VAL A N 1
ATOM 1425 C CA . VAL A 1 182 ? 15.748 -29.433 -12.253 1.00 37.16 182 VAL A CA 1
ATOM 1426 C C . VAL A 1 182 ? 17.221 -29.575 -11.863 1.00 37.16 182 VAL A C 1
ATOM 1428 O O . VAL A 1 182 ? 18.133 -29.181 -12.598 1.00 37.16 182 VAL A O 1
ATOM 1431 N N . GLU A 1 183 ? 17.466 -30.119 -10.670 1.00 36.09 183 GLU A N 1
ATOM 1432 C CA . GLU A 1 183 ? 18.726 -30.789 -10.380 1.00 36.09 183 GLU A CA 1
ATOM 1433 C C . GLU A 1 183 ? 18.898 -31.927 -11.395 1.00 36.09 183 GLU A C 1
ATOM 1435 O O . GLU A 1 183 ? 18.171 -32.915 -11.394 1.00 36.09 183 GLU A O 1
ATOM 1440 N N . GLY A 1 184 ? 19.879 -31.774 -12.284 1.00 40.59 184 GLY A N 1
ATOM 1441 C CA . GLY A 1 184 ? 20.387 -32.875 -13.096 1.00 40.59 184 GLY A CA 1
ATOM 1442 C C . GLY A 1 184 ? 19.767 -33.029 -14.483 1.00 40.59 184 GLY A C 1
ATOM 1443 O O . GLY A 1 184 ? 19.090 -34.009 -14.765 1.00 40.59 184 GLY A O 1
ATOM 1444 N N . ILE A 1 185 ? 20.156 -32.165 -15.427 1.00 32.81 185 ILE A N 1
ATOM 1445 C CA . ILE A 1 185 ? 20.262 -32.577 -16.837 1.00 32.81 185 ILE A CA 1
ATOM 1446 C C . ILE A 1 185 ? 21.672 -32.232 -17.342 1.00 32.81 185 ILE A C 1
ATOM 1448 O O . ILE A 1 185 ? 22.052 -31.057 -17.366 1.00 32.81 185 ILE A O 1
ATOM 1452 N N . PRO A 1 186 ? 22.491 -33.223 -17.750 1.00 32.62 186 PRO A N 1
ATOM 1453 C CA . PRO A 1 186 ? 23.835 -32.961 -18.237 1.00 32.62 186 PRO A CA 1
ATOM 1454 C C . PRO A 1 186 ? 23.774 -32.228 -19.581 1.00 32.62 186 PRO A C 1
ATOM 1456 O O . PRO A 1 186 ? 23.139 -32.679 -20.536 1.00 32.62 186 PRO A O 1
ATOM 1459 N N . ARG A 1 187 ? 24.487 -31.096 -19.668 1.00 33.47 187 ARG A N 1
ATOM 1460 C CA . ARG A 1 187 ? 24.719 -30.347 -20.911 1.00 33.47 187 ARG A CA 1
ATOM 1461 C C . ARG A 1 187 ? 25.275 -31.291 -21.985 1.00 33.47 187 ARG A C 1
ATOM 1463 O O . ARG A 1 187 ? 26.463 -31.614 -21.971 1.00 33.47 187 ARG A O 1
ATOM 1470 N N . LYS A 1 188 ? 24.45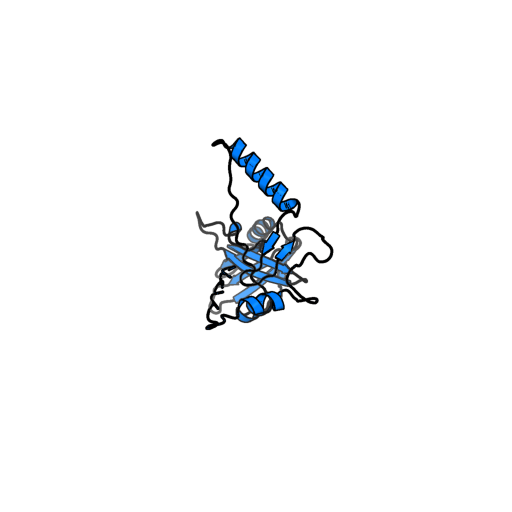0 -31.699 -22.956 1.00 33.81 188 LYS A N 1
ATOM 1471 C CA . LYS A 1 188 ? 24.939 -32.349 -24.180 1.00 33.81 188 LYS A CA 1
ATOM 1472 C C . LYS A 1 188 ? 25.789 -31.339 -24.956 1.00 33.81 188 LYS A C 1
ATOM 1474 O O . LYS A 1 188 ? 25.266 -30.446 -25.618 1.00 33.81 188 LYS A O 1
ATOM 1479 N N . LYS A 1 189 ? 27.116 -31.479 -24.874 1.00 32.41 189 LYS A N 1
ATOM 1480 C CA . LYS A 1 189 ? 28.059 -30.820 -25.788 1.00 32.41 189 LYS A CA 1
ATOM 1481 C C . LYS A 1 189 ? 27.724 -31.256 -27.219 1.00 32.41 189 LYS A C 1
ATOM 1483 O O . LYS A 1 189 ? 27.802 -32.439 -27.537 1.00 32.41 189 LYS A O 1
ATOM 1488 N N . LYS A 1 190 ? 27.363 -30.307 -28.089 1.00 32.72 190 LYS A N 1
ATOM 1489 C CA . LYS A 1 190 ? 27.345 -30.523 -29.543 1.00 32.72 190 LYS A CA 1
ATOM 1490 C C . LYS A 1 190 ? 28.791 -30.675 -30.019 1.00 32.72 190 LYS A C 1
ATOM 1492 O O . LYS A 1 190 ? 29.500 -29.685 -30.165 1.00 32.72 190 LYS A O 1
ATOM 1497 N N . THR A 1 191 ? 29.228 -31.905 -30.262 1.00 31.27 191 THR A N 1
ATOM 1498 C CA . THR A 1 191 ? 30.469 -32.173 -30.995 1.00 31.27 191 THR A CA 1
ATOM 1499 C C . THR A 1 191 ? 30.223 -31.882 -32.477 1.00 31.27 191 THR A C 1
ATOM 1501 O O . THR A 1 191 ? 29.491 -32.613 -33.142 1.00 31.27 191 THR A O 1
ATOM 1504 N N . GLN A 1 192 ? 30.808 -30.800 -32.996 1.00 33.16 192 GLN A N 1
ATOM 1505 C CA . GLN A 1 192 ? 30.907 -30.551 -34.437 1.00 33.16 192 GLN A CA 1
ATOM 1506 C C . GLN A 1 192 ? 31.778 -31.647 -35.072 1.00 33.16 192 GLN A C 1
ATOM 1508 O O . GLN A 1 192 ? 32.961 -31.762 -34.757 1.00 33.16 192 GLN A O 1
ATOM 1513 N N . LYS A 1 193 ? 31.213 -32.449 -35.981 1.00 32.41 193 LYS A N 1
ATOM 1514 C CA . LYS A 1 193 ? 32.004 -33.258 -36.919 1.00 32.41 193 LYS A CA 1
ATOM 1515 C C . LYS A 1 193 ? 32.362 -32.383 -38.120 1.00 32.41 193 LYS A C 1
ATOM 1517 O O . LYS A 1 193 ? 31.497 -32.088 -38.938 1.00 32.41 193 LYS A O 1
ATOM 1522 N N . MET A 1 194 ? 33.632 -31.999 -38.234 1.00 33.00 194 MET A N 1
ATOM 1523 C CA . MET A 1 194 ? 34.203 -31.517 -39.493 1.00 33.00 194 MET A CA 1
ATOM 1524 C C . MET A 1 194 ? 34.159 -32.648 -40.530 1.00 33.00 194 MET A C 1
ATOM 1526 O O . MET A 1 194 ? 34.745 -33.707 -40.311 1.00 33.00 194 MET A O 1
ATOM 1530 N N . HIS A 1 195 ? 33.484 -32.426 -41.657 1.00 32.72 195 HIS A N 1
ATOM 1531 C CA . HIS A 1 195 ? 33.706 -33.210 -42.871 1.00 32.72 195 HIS A CA 1
ATOM 1532 C C . HIS A 1 195 ? 34.980 -32.696 -43.551 1.00 32.72 195 HIS A C 1
ATOM 1534 O O . HIS A 1 195 ? 35.055 -31.525 -43.917 1.00 32.72 195 HIS A O 1
ATOM 1540 N N . LYS A 1 196 ? 35.983 -33.568 -43.708 1.00 33.38 196 LYS A N 1
ATOM 1541 C CA . LYS A 1 196 ? 37.043 -33.388 -44.705 1.00 33.38 196 LYS A CA 1
ATOM 1542 C C . LYS A 1 196 ? 36.504 -33.894 -46.040 1.00 33.38 196 LYS A C 1
ATOM 1544 O O . LYS A 1 196 ? 36.028 -35.023 -46.110 1.00 33.38 196 LYS A O 1
ATOM 1549 N N . ILE A 1 197 ? 36.565 -33.040 -47.052 1.00 38.56 197 ILE A N 1
ATOM 1550 C CA . ILE A 1 197 ? 36.352 -33.396 -48.454 1.00 38.56 197 ILE A CA 1
ATOM 1551 C C . ILE A 1 197 ? 37.704 -33.891 -48.980 1.00 38.56 197 ILE A C 1
ATOM 1553 O O . ILE A 1 197 ? 38.723 -33.238 -48.736 1.00 38.56 197 ILE A O 1
ATOM 1557 N N . SER A 1 198 ? 37.690 -35.070 -49.598 1.00 45.06 198 SER A N 1
ATOM 1558 C CA . SER A 1 198 ? 38.796 -35.660 -50.360 1.00 45.06 198 SER A CA 1
ATOM 1559 C C . SER A 1 198 ? 38.950 -34.977 -51.710 1.00 45.06 198 SER A C 1
ATOM 1561 O O . SER A 1 198 ? 37.895 -34.667 -52.309 1.00 45.06 198 SER A O 1
#

Sequence (198 aa):
GKLYGSFFENTYTVLGLQVDIENGINLVYSYPAEVDFCGVFQISDGTFDHKKITESVHKVDVTDNPIFIFYELGSQNKISVNLVTNDKIEKANFITVGEQDIYSEFLHIRLRGEVPLKCEASIKSVEEMFDKVRKTMSSGAIIFKIAKTNVILFGNEVEHGLVGVSGQPTVVDMCEESNEIVEGIPRKKKTQKMHKIS

pLDDT: mean 79.78, std 17.29, range [31.27, 96.31]

Foldseek 3Di:
DWWKFAADPNDTDTDDDDDDDVVDDDCQVVDPPRIARQADEDEEQDDDDLVVRLVVNVVGPPDQWGKYWYWHDDPDIDIWIFTQHPSDTHTDDDDDDDPVNCVVVDDDDDDDDDDDDDFPPDPVRRVVRVVVVVVCVVVQQDKDDDPPAPWIAGRDPDPCSIPRDDDDDDPVNSVVNNPPPPPDDDPDPPDDDDDDDD

Radius of gyration: 25.43 Å; chains: 1; bounding box: 57×55×82 Å

Secondary structure (DSSP, 8-state):
-EEEEEEETTEEEEEEEE---TT---GGGGS-TT-EEEEEEEEESS---HHHHHHHHTT--S-SS-EEEEEE-SSS-EEEEEEEETTEEEEE---PPPHHHHHHH---------------SSHHHHHHHHHHHHHHHHTT--EEE-TTSS-EEESS--TT-EES--S---HHHHHHTTT--------------PPPP-